Protein AF-A0A9N9D019-F1 (afdb_monomer_lite)

Organism: NCBI:txid144539

Foldseek 3Di:
DVVVVVVVVVVVVQVPPPPNPDDDDDDPPPDDPVVVVPDDDDDAPAPVADPPCLVVLQDQEEEQESHEHVPQEDAPPRNQNHAYYAHAQYQHQEYAPDPHQYEEEPQSCLRNQNHAYYHHAPYQYQYHPVSHHPNHNAYEYCVVPDPNRNPDPPDPDPHPHPPPDDDDDDDPPPDDPDPPDDDPCPVVVVVVVVVVVVVVVPPPPDPVNVVVVVVVVVVVVVVVVVVVVVVVVVVVVVVVVVVVVVVVVVVVVVVVVVVVVVVVVVVVVPPVPDDDDPVVVVVVVVCVVPVPDDCVPCVVVVVCCVPPVPPPVVVVPDDD

InterPro domains:
  IPR032675 Leucine-rich repeat domain superfamily [G3DSA:3.80.10.10] (30-157)

Structure (mmCIF, N/CA/C/O backbone):
data_AF-A0A9N9D019-F1
#
_entry.id   AF-A0A9N9D019-F1
#
loop_
_atom_site.group_PDB
_atom_site.id
_atom_site.type_symbol
_atom_site.label_atom_id
_atom_site.label_alt_id
_atom_site.label_comp_id
_atom_site.label_asym_id
_atom_site.label_entity_id
_atom_site.label_seq_id
_atom_site.pdbx_PDB_ins_code
_atom_site.Cartn_x
_atom_site.Cartn_y
_atom_site.Cartn_z
_atom_site.occupancy
_atom_site.B_iso_or_equiv
_atom_site.auth_seq_id
_atom_site.auth_comp_id
_atom_site.auth_asym_id
_atom_site.auth_atom_id
_atom_site.pdbx_PDB_model_num
ATOM 1 N N . MET A 1 1 ? -34.513 4.980 15.052 1.00 50.22 1 MET A N 1
ATOM 2 C CA . MET A 1 1 ? -33.160 4.432 14.787 1.00 50.22 1 MET A CA 1
ATOM 3 C C . MET A 1 1 ? -33.121 2.904 14.664 1.00 50.22 1 MET A C 1
ATOM 5 O O . MET A 1 1 ? -32.435 2.419 13.774 1.00 50.22 1 MET A O 1
ATOM 9 N N . ALA A 1 2 ? -33.909 2.143 15.435 1.00 47.19 2 ALA A N 1
ATOM 10 C CA . ALA A 1 2 ? -33.920 0.670 15.396 1.00 47.19 2 ALA A CA 1
ATOM 11 C C . ALA A 1 2 ? -34.152 0.031 14.002 1.00 47.19 2 ALA A C 1
ATOM 13 O O . ALA A 1 2 ? -33.484 -0.938 13.654 1.00 47.19 2 ALA A O 1
ATOM 14 N N . LYS A 1 3 ? -35.029 0.601 13.158 1.00 56.66 3 LYS A N 1
ATOM 15 C CA . LYS A 1 3 ? -35.283 0.082 11.795 1.00 56.66 3 LYS A CA 1
ATOM 16 C C . LYS A 1 3 ? -34.070 0.194 10.856 1.00 56.66 3 LYS A C 1
ATOM 18 O O . LYS A 1 3 ? -33.841 -0.703 10.055 1.00 56.66 3 LYS A O 1
ATOM 23 N N . LYS A 1 4 ? -33.270 1.260 10.985 1.00 52.59 4 LYS A N 1
ATOM 24 C CA . LYS A 1 4 ? -32.060 1.468 10.167 1.00 52.59 4 LYS A CA 1
ATOM 25 C C . LYS A 1 4 ? -30.922 0.541 10.605 1.00 52.59 4 LYS A C 1
ATOM 27 O O . LYS A 1 4 ? -30.257 -0.043 9.761 1.00 52.59 4 LYS A O 1
ATOM 32 N N . ALA A 1 5 ? -30.767 0.336 11.916 1.00 53.16 5 ALA A N 1
ATOM 33 C CA . ALA A 1 5 ? -29.783 -0.597 12.467 1.00 53.16 5 ALA A CA 1
ATOM 34 C C . ALA A 1 5 ? -30.070 -2.058 12.070 1.00 53.16 5 ALA A C 1
ATOM 36 O O . ALA A 1 5 ? -29.143 -2.802 11.760 1.00 53.16 5 ALA A O 1
ATOM 37 N N . LYS A 1 6 ? -31.351 -2.453 12.017 1.00 73.19 6 LYS A N 1
ATOM 38 C CA . LYS A 1 6 ? -31.764 -3.782 11.543 1.00 73.19 6 LYS A CA 1
ATOM 39 C C . LYS A 1 6 ? -31.465 -3.977 10.051 1.00 73.19 6 LYS A C 1
ATOM 41 O O . LYS A 1 6 ? -30.800 -4.938 9.693 1.00 73.19 6 LYS A O 1
ATOM 46 N N . SER A 1 7 ? -31.835 -3.005 9.213 1.00 71.69 7 SER A N 1
ATOM 47 C CA . SER A 1 7 ? -31.565 -3.052 7.767 1.00 71.69 7 SER A CA 1
ATOM 48 C C . SER A 1 7 ? -30.072 -3.122 7.428 1.00 71.69 7 SER A C 1
ATOM 50 O O . SER A 1 7 ? -29.708 -3.718 6.420 1.00 71.69 7 SER A O 1
ATOM 52 N N . PHE A 1 8 ? -29.210 -2.514 8.248 1.00 60.19 8 PHE A N 1
ATOM 53 C CA . PHE A 1 8 ? -27.762 -2.562 8.050 1.00 60.19 8 PHE A CA 1
ATOM 54 C C . PHE A 1 8 ? -27.162 -3.911 8.472 1.00 60.19 8 PHE A C 1
ATOM 56 O O . PHE A 1 8 ? -26.337 -4.463 7.752 1.00 60.19 8 PHE A O 1
ATOM 63 N N . LYS A 1 9 ? -27.626 -4.494 9.588 1.00 71.56 9 LYS A N 1
ATOM 64 C CA . LYS A 1 9 ? -27.219 -5.848 10.004 1.00 71.56 9 LYS A CA 1
ATOM 65 C C . LYS A 1 9 ? -27.626 -6.918 8.989 1.00 71.56 9 LYS A C 1
ATOM 67 O O . LYS A 1 9 ? -26.812 -7.773 8.660 1.00 71.56 9 LYS A O 1
ATOM 72 N N . ASP A 1 10 ? -28.840 -6.828 8.451 1.00 77.50 10 ASP A N 1
ATOM 73 C CA . ASP A 1 10 ? -29.343 -7.776 7.448 1.00 77.50 10 ASP A CA 1
ATOM 74 C C . ASP A 1 10 ? -28.575 -7.674 6.113 1.00 77.50 10 ASP A C 1
ATOM 76 O O . ASP A 1 10 ? -28.501 -8.639 5.355 1.00 77.50 10 ASP A O 1
ATOM 80 N N . TYR A 1 11 ? -27.982 -6.511 5.823 1.00 71.62 11 TYR A N 1
ATOM 81 C CA . TYR A 1 11 ? -27.112 -6.302 4.665 1.00 71.62 11 TYR A CA 1
ATOM 82 C C . TYR A 1 11 ? -25.719 -6.908 4.869 1.00 71.62 11 TYR A C 1
ATOM 84 O O . TYR A 1 11 ? -25.238 -7.615 3.985 1.00 71.62 11 TYR A O 1
ATOM 92 N N . LEU A 1 12 ? -25.099 -6.690 6.036 1.00 65.88 12 LEU A N 1
ATOM 93 C CA . LEU A 1 12 ? -23.798 -7.286 6.365 1.00 65.88 12 LEU A CA 1
ATOM 94 C C . LEU A 1 12 ? -23.854 -8.820 6.295 1.00 65.88 12 LEU A C 1
ATOM 96 O O . LEU A 1 12 ? -22.990 -9.442 5.688 1.00 65.88 12 LEU A O 1
ATOM 100 N N . ALA A 1 13 ? -24.944 -9.417 6.779 1.00 76.94 13 ALA A N 1
ATOM 101 C CA . ALA A 1 13 ? -25.161 -10.860 6.690 1.00 76.94 13 ALA A CA 1
ATOM 102 C C . ALA A 1 13 ? -25.302 -11.388 5.245 1.00 76.94 13 ALA A C 1
ATOM 104 O O . ALA A 1 13 ? -25.043 -12.561 4.998 1.00 76.94 13 ALA A O 1
ATOM 105 N N . LYS A 1 14 ? -25.713 -10.550 4.280 1.00 71.12 14 LYS A N 1
ATOM 106 C CA . LYS A 1 14 ? -25.861 -10.945 2.865 1.00 71.12 14 LYS A CA 1
ATOM 107 C C . LYS A 1 14 ? -24.558 -10.872 2.077 1.00 71.12 14 LYS A C 1
ATOM 109 O O . LYS A 1 14 ? -24.376 -11.667 1.166 1.00 71.12 14 LYS A O 1
ATOM 114 N N . ILE A 1 15 ? -23.677 -9.926 2.398 1.00 64.88 15 ILE A N 1
ATOM 115 C CA . ILE A 1 15 ? -22.377 -9.788 1.717 1.00 64.88 15 ILE A CA 1
ATOM 116 C C . ILE A 1 15 ? -21.335 -10.785 2.237 1.00 64.88 15 ILE A C 1
ATOM 118 O O . ILE A 1 15 ? -20.356 -11.058 1.553 1.00 64.88 15 ILE A O 1
ATOM 122 N N . GLU A 1 16 ? -21.563 -11.344 3.426 1.00 64.19 16 GLU A N 1
ATOM 123 C CA . GLU A 1 16 ? -20.763 -12.431 3.996 1.00 64.19 16 GLU A CA 1
ATOM 124 C C . GLU A 1 16 ? -21.176 -13.819 3.461 1.00 64.19 16 GLU A C 1
ATOM 126 O O . GLU A 1 16 ? -20.498 -14.807 3.745 1.00 64.19 16 GLU A O 1
ATOM 131 N N . ASP A 1 17 ? -22.247 -13.917 2.657 1.00 75.19 17 ASP A N 1
ATOM 132 C CA . ASP A 1 17 ? -22.644 -15.163 1.992 1.00 75.19 17 ASP A CA 1
ATOM 133 C C . ASP A 1 17 ? -21.725 -15.441 0.781 1.00 75.19 17 ASP A C 1
ATOM 135 O O . ASP A 1 17 ? -21.747 -14.685 -0.197 1.00 75.19 17 ASP A O 1
ATOM 139 N N . PRO A 1 18 ? -20.951 -16.545 0.774 1.00 61.06 18 PRO A N 1
ATOM 140 C CA . PRO A 1 18 ? -20.038 -16.886 -0.320 1.00 61.06 18 PRO A CA 1
ATOM 141 C C . PRO A 1 18 ? -20.739 -17.180 -1.658 1.00 61.06 18 PRO A C 1
ATOM 143 O O . PRO A 1 18 ? -20.066 -17.335 -2.677 1.00 61.06 18 PRO A O 1
ATOM 146 N N . LYS A 1 19 ? -22.076 -17.267 -1.685 1.00 67.19 19 LYS A N 1
ATOM 147 C CA . LYS A 1 19 ? -22.883 -17.403 -2.908 1.00 67.19 19 LYS A CA 1
ATOM 148 C C . LYS A 1 19 ? -23.452 -16.075 -3.416 1.00 67.19 19 LYS A C 1
ATOM 150 O O . LYS A 1 19 ? -24.175 -16.078 -4.413 1.00 67.19 19 LYS A O 1
ATOM 155 N N . TYR A 1 20 ? -23.164 -14.950 -2.767 1.00 68.25 20 TYR A N 1
ATOM 156 C CA . TYR A 1 20 ? -23.674 -13.647 -3.178 1.00 68.25 20 TYR A CA 1
ATOM 157 C C . TYR A 1 20 ? -23.016 -13.177 -4.488 1.00 68.25 20 TYR A C 1
ATOM 159 O O . TYR A 1 20 ? -21.853 -12.785 -4.514 1.00 68.25 20 TYR A O 1
ATOM 167 N N . GLN A 1 21 ? -23.770 -13.207 -5.594 1.00 53.22 21 GLN A N 1
ATOM 168 C CA . GLN A 1 21 ? -23.280 -12.861 -6.942 1.00 53.22 21 GLN A CA 1
ATOM 169 C C . GLN A 1 21 ? -23.494 -11.387 -7.346 1.00 53.22 21 GLN A C 1
ATOM 171 O O . GLN A 1 21 ? -23.282 -11.034 -8.501 1.00 53.22 21 GLN A O 1
ATOM 176 N N . GLY A 1 22 ? -23.879 -10.516 -6.403 1.00 54.00 22 GLY A N 1
ATOM 177 C CA . GLY A 1 22 ? -24.137 -9.093 -6.655 1.00 54.00 22 GLY A CA 1
ATOM 178 C C . GLY A 1 22 ? -25.496 -8.829 -7.320 1.00 54.00 22 GLY A C 1
ATOM 179 O O . GLY A 1 22 ? -25.773 -9.290 -8.421 1.00 54.00 22 GLY A O 1
ATOM 180 N N . GLY A 1 23 ? -26.368 -8.075 -6.644 1.00 43.72 23 GLY A N 1
ATOM 181 C CA . GLY A 1 23 ? -27.642 -7.609 -7.204 1.00 43.72 23 GLY A CA 1
ATOM 182 C C . GLY A 1 23 ? -27.529 -6.221 -7.843 1.00 43.72 23 GLY A C 1
ATOM 183 O O . GLY A 1 23 ? -26.832 -5.352 -7.318 1.00 43.72 23 GLY A O 1
ATOM 184 N N . SER A 1 24 ? -28.240 -6.010 -8.956 1.00 43.91 24 SER A N 1
ATOM 185 C CA . SER A 1 24 ? -28.432 -4.693 -9.580 1.00 43.91 24 SER A CA 1
ATOM 186 C C . SER A 1 24 ? -29.249 -3.776 -8.664 1.00 43.91 24 SER A C 1
ATOM 188 O O . SER A 1 24 ? -30.281 -4.182 -8.128 1.00 43.91 24 SER A O 1
ATOM 190 N N . TRP A 1 25 ? -28.787 -2.538 -8.490 1.00 46.22 25 TRP A N 1
ATOM 191 C CA . TRP A 1 25 ? -29.481 -1.493 -7.739 1.00 46.22 25 TRP A CA 1
ATOM 192 C C . TRP A 1 25 ? -30.500 -0.782 -8.632 1.00 46.22 25 TRP A C 1
ATOM 194 O O . TRP A 1 25 ? -30.181 0.240 -9.242 1.00 46.22 25 TRP A O 1
ATOM 204 N N . ASP A 1 26 ? -31.738 -1.266 -8.661 1.00 46.94 26 ASP A N 1
ATOM 205 C CA . ASP A 1 26 ? -32.858 -0.394 -9.012 1.00 46.94 26 ASP A CA 1
ATOM 206 C C . ASP A 1 26 ? -33.300 0.330 -7.737 1.00 46.94 26 ASP A C 1
ATOM 208 O O . ASP A 1 26 ? -33.823 -0.268 -6.794 1.00 46.94 26 ASP A O 1
ATOM 212 N N . LEU A 1 27 ? -33.009 1.631 -7.665 1.00 43.06 27 LEU A N 1
ATOM 213 C CA . LEU A 1 27 ? -33.520 2.481 -6.594 1.00 43.06 27 LEU A CA 1
ATOM 214 C C . LEU A 1 27 ? -35.040 2.651 -6.754 1.00 43.06 27 LEU A C 1
ATOM 216 O O . LEU A 1 27 ? -35.533 2.697 -7.883 1.00 43.06 27 LEU A O 1
ATOM 220 N N . PRO A 1 28 ? -35.789 2.802 -5.649 1.00 55.41 28 PRO A N 1
ATOM 221 C CA . PRO A 1 28 ? -37.203 3.134 -5.735 1.00 55.41 28 PRO A CA 1
ATOM 222 C C . PRO A 1 28 ? -37.377 4.483 -6.461 1.00 55.41 28 PRO A C 1
ATOM 224 O O . PRO A 1 28 ? -36.514 5.362 -6.372 1.00 55.41 28 PRO A O 1
ATOM 227 N N . GLU A 1 29 ? -38.482 4.646 -7.199 1.00 53.84 29 GLU A N 1
ATOM 228 C CA . GLU A 1 29 ? -38.737 5.760 -8.143 1.00 53.84 29 GLU A CA 1
ATOM 229 C C . GLU A 1 29 ? -38.563 7.174 -7.543 1.00 53.84 29 GLU A C 1
ATOM 231 O O . GLU A 1 29 ? -38.398 8.168 -8.252 1.00 53.84 29 GLU A O 1
ATOM 236 N N . ASN A 1 30 ? -38.536 7.266 -6.219 1.00 52.38 30 ASN A N 1
ATOM 237 C CA . ASN A 1 30 ? -38.445 8.465 -5.401 1.00 52.38 30 ASN A CA 1
ATOM 238 C C . ASN A 1 30 ? -37.051 8.742 -4.791 1.00 52.38 30 ASN A C 1
ATOM 240 O O . ASN A 1 30 ? -36.954 9.539 -3.858 1.00 52.38 30 ASN A O 1
ATOM 244 N N . ALA A 1 31 ? -35.968 8.149 -5.307 1.00 61.62 31 ALA A N 1
ATOM 245 C CA . ALA A 1 31 ? -34.612 8.460 -4.839 1.00 61.62 31 ALA A CA 1
ATOM 246 C C . ALA A 1 31 ? -34.230 9.942 -5.024 1.00 61.62 31 ALA A C 1
ATOM 248 O O . ALA A 1 31 ? -34.531 10.577 -6.046 1.00 61.62 31 ALA A O 1
ATOM 249 N N . SER A 1 32 ? -33.538 10.482 -4.021 1.00 64.12 32 SER A N 1
ATOM 250 C CA . SER A 1 32 ? -33.167 11.891 -3.931 1.00 64.12 32 SER A CA 1
ATOM 251 C C . SER A 1 32 ? -32.159 12.304 -5.020 1.00 64.12 32 SER A C 1
ATOM 253 O O . SER A 1 32 ? -31.399 11.473 -5.528 1.00 64.12 32 SER A O 1
ATOM 255 N N . PRO A 1 33 ? -32.081 13.602 -5.371 1.00 57.12 33 PRO A N 1
ATOM 256 C CA . PRO A 1 33 ? -31.093 14.106 -6.331 1.00 57.12 33 PRO A CA 1
ATOM 257 C C . PRO A 1 33 ? -29.635 13.791 -5.956 1.00 57.12 33 PRO A C 1
ATOM 259 O O . PRO A 1 33 ? -28.789 13.668 -6.838 1.00 57.12 33 PRO A O 1
ATOM 262 N N . LEU A 1 34 ? -29.343 13.622 -4.661 1.00 42.47 34 LEU A N 1
ATOM 263 C CA . LEU A 1 34 ? -28.015 13.260 -4.161 1.00 42.47 34 LEU A CA 1
ATOM 264 C C . LEU A 1 34 ? -27.679 11.782 -4.434 1.00 42.47 34 LEU A C 1
ATOM 266 O O . LEU A 1 34 ? -26.541 11.465 -4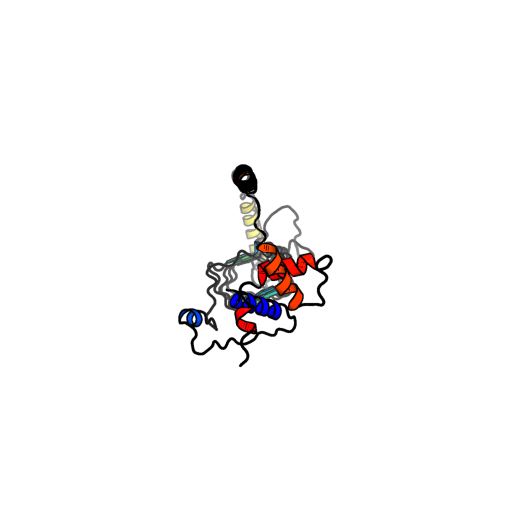.765 1.00 42.47 34 LEU A O 1
ATOM 270 N N . GLU A 1 35 ? -28.671 10.891 -4.370 1.00 46.25 35 GLU A N 1
ATOM 271 C CA . GLU A 1 35 ? -28.515 9.458 -4.666 1.00 46.25 35 GLU A CA 1
ATOM 272 C C . GLU A 1 35 ? -28.383 9.202 -6.173 1.00 46.25 35 GLU A C 1
ATOM 274 O O . GLU A 1 35 ? -27.614 8.341 -6.596 1.00 46.25 35 GLU A O 1
ATOM 279 N N . LYS A 1 36 ? -29.049 10.015 -7.003 1.00 54.06 36 LYS A N 1
ATOM 280 C CA . LYS A 1 36 ? -28.913 9.966 -8.470 1.00 54.06 36 LYS A CA 1
ATOM 281 C C . LYS A 1 36 ? -27.550 10.467 -8.969 1.00 54.06 36 LYS A C 1
ATOM 283 O O . LYS A 1 36 ? -27.115 10.061 -10.042 1.00 54.06 36 LYS A O 1
ATOM 288 N N . LYS A 1 37 ? -26.852 11.303 -8.189 1.00 47.94 37 LYS A N 1
ATOM 289 C CA . LYS A 1 37 ? -25.536 11.872 -8.540 1.00 47.94 37 LYS A CA 1
ATOM 290 C C . LYS A 1 37 ? -24.379 10.860 -8.456 1.00 47.94 37 LYS A C 1
ATOM 292 O O . LYS A 1 37 ? -23.330 11.106 -9.035 1.00 47.94 37 LYS A O 1
ATOM 297 N N . ASN A 1 38 ? -24.574 9.713 -7.800 1.00 41.44 38 ASN A N 1
ATOM 298 C CA . ASN A 1 38 ? -23.524 8.709 -7.574 1.00 41.44 38 ASN A CA 1
ATOM 299 C C . ASN A 1 38 ? -23.515 7.546 -8.587 1.00 41.44 38 ASN A C 1
ATOM 301 O O . ASN A 1 38 ? -22.868 6.527 -8.343 1.00 41.44 38 ASN A O 1
ATOM 305 N N . ARG A 1 39 ? -24.204 7.661 -9.731 1.00 40.34 39 ARG A N 1
ATOM 306 C CA . ARG A 1 39 ? -24.138 6.639 -10.789 1.00 40.34 39 ARG A CA 1
ATOM 307 C C . ARG A 1 39 ? -22.829 6.782 -11.582 1.00 40.34 39 ARG A C 1
ATOM 309 O O . ARG A 1 39 ? -22.756 7.556 -12.527 1.00 40.34 39 ARG A O 1
ATOM 316 N N . PHE A 1 40 ? -21.807 6.019 -11.199 1.00 42.91 40 PHE A N 1
ATOM 317 C CA . PHE A 1 40 ? -20.605 5.779 -12.004 1.00 42.91 40 PHE A CA 1
ATOM 318 C C . PHE A 1 40 ? -20.840 4.563 -12.909 1.00 42.91 40 PHE A C 1
ATOM 320 O O . PHE A 1 40 ? -20.878 3.431 -12.433 1.00 42.91 40 PHE A O 1
ATOM 327 N N . SER A 1 41 ? -20.971 4.773 -14.217 1.00 47.28 41 SER A N 1
ATOM 328 C CA . SER A 1 41 ? -20.689 3.715 -15.190 1.00 47.28 41 SER A CA 1
ATOM 329 C C . SER A 1 41 ? -20.092 4.316 -16.457 1.00 47.28 41 SER A C 1
ATOM 331 O O . SER A 1 41 ? -20.741 5.132 -17.105 1.00 47.28 41 SER A O 1
ATOM 333 N N . GLN A 1 42 ? -18.893 3.840 -16.801 1.00 39.03 42 GLN A N 1
ATOM 334 C CA . GLN A 1 42 ? -18.161 4.063 -18.056 1.00 39.03 42 GLN A CA 1
ATOM 335 C C . GLN A 1 42 ? -17.574 5.455 -18.326 1.00 39.03 42 GLN A C 1
ATOM 337 O O . GLN A 1 42 ? -17.362 5.807 -19.482 1.00 39.03 42 GLN A O 1
ATOM 342 N N . GLU A 1 43 ? -17.213 6.212 -17.294 1.00 42.47 43 GLU A N 1
ATOM 343 C CA . GLU A 1 43 ? -16.242 7.297 -17.478 1.00 42.47 43 GLU A CA 1
ATOM 344 C C . GLU A 1 43 ? -14.863 6.849 -16.985 1.00 42.47 43 GLU A C 1
ATOM 346 O O . GLU A 1 43 ? -14.802 6.087 -16.013 1.00 42.47 43 GLU A O 1
ATOM 351 N N . PRO A 1 44 ? -13.762 7.271 -17.641 1.00 49.25 44 PRO A N 1
ATOM 352 C CA . PRO A 1 44 ? -12.415 7.011 -17.152 1.00 49.25 44 PRO A CA 1
ATOM 353 C C . PRO A 1 44 ? -12.342 7.441 -15.688 1.00 49.25 44 PRO A C 1
ATOM 355 O O . PRO A 1 44 ? -12.567 8.605 -15.352 1.00 49.25 44 PRO A O 1
ATOM 358 N N . THR A 1 45 ? -12.083 6.488 -14.795 1.00 50.84 45 THR A N 1
ATOM 359 C CA . THR A 1 45 ? -11.921 6.790 -13.378 1.00 50.84 45 THR A CA 1
ATOM 360 C C . THR A 1 45 ? -10.653 7.610 -13.228 1.00 50.84 45 THR A C 1
ATOM 362 O O . THR A 1 45 ? -9.538 7.094 -13.308 1.00 50.84 45 THR A O 1
ATOM 365 N N . PHE A 1 46 ? -10.827 8.915 -13.035 1.00 48.22 46 PHE A N 1
ATOM 366 C CA . PHE A 1 46 ? -9.758 9.798 -12.604 1.00 48.22 46 PHE A CA 1
ATOM 367 C C . PHE A 1 46 ? -9.369 9.389 -11.184 1.00 48.22 46 PHE A C 1
ATOM 369 O O . PHE A 1 46 ? -9.960 9.844 -10.205 1.00 48.22 46 PHE A O 1
ATOM 376 N N . LEU A 1 47 ? -8.377 8.510 -11.060 1.00 53.59 47 LEU A N 1
ATOM 377 C CA . LEU A 1 47 ? -7.666 8.337 -9.804 1.00 53.59 47 LEU A CA 1
ATOM 378 C C . LEU A 1 47 ? -6.864 9.620 -9.587 1.00 53.59 47 LEU A C 1
ATOM 380 O O . LEU A 1 47 ? -5.730 9.728 -10.023 1.00 53.59 47 LEU A O 1
ATOM 384 N N . THR A 1 48 ? -7.453 10.627 -8.939 1.00 52.94 48 THR A N 1
ATOM 385 C CA . THR A 1 48 ? -6.785 11.914 -8.648 1.00 52.94 48 THR A CA 1
ATOM 386 C C . THR A 1 48 ? -5.518 11.759 -7.802 1.00 52.94 48 THR A C 1
ATOM 388 O O . THR A 1 48 ? -4.726 12.691 -7.693 1.00 52.94 48 THR A O 1
ATOM 391 N N . ARG A 1 49 ? -5.314 10.580 -7.209 1.00 56.78 49 ARG A N 1
ATOM 392 C CA . ARG A 1 49 ? -4.071 10.133 -6.587 1.00 56.78 49 ARG A CA 1
ATOM 393 C C . ARG A 1 49 ? -4.068 8.605 -6.596 1.00 56.78 49 ARG A C 1
ATOM 395 O O . ARG A 1 49 ? -5.082 8.013 -6.225 1.00 56.78 49 ARG A O 1
ATOM 402 N N . MET A 1 50 ? -2.964 7.975 -7.000 1.00 63.19 50 MET A N 1
ATOM 403 C CA . MET A 1 50 ? -2.788 6.541 -6.747 1.00 63.19 50 MET A CA 1
ATOM 404 C C . MET A 1 50 ? -2.827 6.310 -5.227 1.00 63.19 50 MET A C 1
ATOM 406 O O . MET A 1 50 ? -2.199 7.081 -4.490 1.00 63.19 50 MET A O 1
ATOM 410 N N . PRO A 1 51 ? -3.563 5.303 -4.728 1.00 67.31 51 PRO A N 1
ATOM 411 C CA . PRO A 1 51 ? -3.416 4.887 -3.341 1.00 67.31 51 PRO A CA 1
ATOM 412 C C . PRO A 1 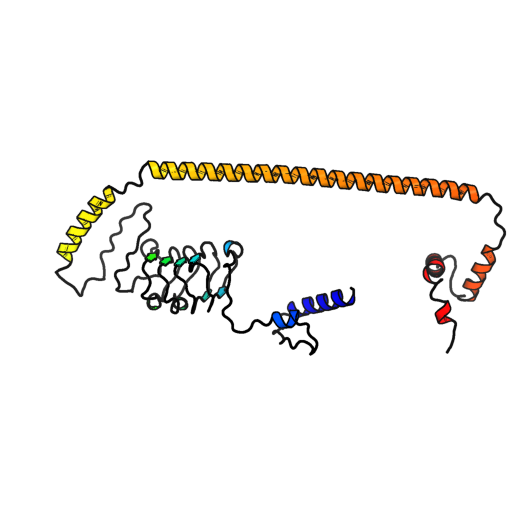51 ? -1.962 4.463 -3.110 1.00 67.31 51 PRO A C 1
ATOM 414 O O . PRO A 1 51 ? -1.379 3.793 -3.959 1.00 67.31 51 PRO A O 1
ATOM 417 N N . ASN A 1 52 ? -1.377 4.857 -1.975 1.00 75.62 52 ASN A N 1
ATOM 418 C CA . ASN A 1 52 ? -0.054 4.370 -1.598 1.00 75.62 52 ASN A CA 1
ATOM 419 C C . ASN A 1 52 ? -0.135 2.839 -1.430 1.00 75.62 52 ASN A C 1
ATOM 421 O O . ASN A 1 52 ? -0.776 2.343 -0.497 1.00 75.62 52 ASN A O 1
ATOM 425 N N . LEU A 1 53 ? 0.457 2.106 -2.378 1.00 80.50 53 LEU A N 1
ATOM 426 C CA . LEU A 1 53 ? 0.405 0.647 -2.430 1.00 80.50 53 LEU A CA 1
ATOM 427 C C . LEU A 1 53 ? 1.276 -0.004 -1.347 1.00 80.50 53 LEU A C 1
ATOM 429 O O . LEU A 1 53 ? 1.032 -1.164 -1.025 1.00 80.50 53 LEU A O 1
ATOM 433 N N . GLU A 1 54 ? 2.186 0.739 -0.706 1.00 76.88 54 GLU A N 1
ATOM 434 C CA . GLU A 1 54 ? 3.003 0.264 0.424 1.00 76.88 54 GLU A CA 1
ATOM 435 C C . GLU A 1 54 ? 2.145 -0.308 1.568 1.00 76.88 54 GLU A C 1
ATOM 437 O O . GLU A 1 54 ? 2.547 -1.236 2.269 1.00 76.88 54 GLU A O 1
ATOM 442 N N . TYR A 1 55 ? 0.914 0.188 1.740 1.00 81.69 55 TYR A N 1
ATOM 443 C CA . TYR A 1 55 ? -0.008 -0.301 2.771 1.00 81.69 55 TYR A CA 1
ATOM 444 C C . TYR A 1 55 ? -0.707 -1.620 2.411 1.00 81.69 55 TYR A C 1
ATOM 446 O O . TYR A 1 55 ? -1.475 -2.152 3.217 1.00 81.69 55 TYR A O 1
ATOM 454 N N . CYS A 1 56 ? -0.453 -2.168 1.222 1.00 84.00 56 CYS A N 1
ATOM 455 C CA . CYS A 1 56 ? -1.082 -3.386 0.720 1.00 84.00 56 CYS A CA 1
ATOM 456 C C . CYS A 1 56 ? -0.064 -4.523 0.480 1.00 84.00 56 CYS A C 1
ATOM 458 O O . CYS A 1 56 ? -0.095 -5.132 -0.587 1.00 84.00 56 CYS A O 1
ATOM 460 N N . PRO A 1 57 ? 0.780 -4.918 1.457 1.00 84.94 57 PRO A N 1
ATOM 461 C CA . PRO A 1 57 ? 1.893 -5.859 1.236 1.00 84.94 57 PRO A CA 1
ATOM 462 C C . PRO A 1 57 ? 1.465 -7.275 0.811 1.00 84.94 57 PRO A C 1
ATOM 464 O O . PRO A 1 57 ? 2.289 -8.071 0.372 1.00 84.94 57 PRO A O 1
ATOM 467 N N . LYS A 1 58 ? 0.174 -7.610 0.949 1.00 87.75 58 LYS A N 1
ATOM 468 C CA . LYS A 1 58 ? -0.420 -8.895 0.539 1.00 87.75 58 LYS A CA 1
ATOM 469 C C . LYS A 1 58 ? -1.148 -8.823 -0.809 1.00 87.75 58 LYS A C 1
ATOM 471 O O . LYS A 1 58 ? -1.886 -9.753 -1.147 1.00 87.75 58 LYS A O 1
ATOM 476 N N . LEU A 1 59 ? -1.034 -7.711 -1.537 1.00 86.62 59 LEU A N 1
ATOM 477 C CA . LEU A 1 59 ? -1.698 -7.534 -2.824 1.00 86.62 59 LEU A CA 1
ATOM 478 C C . LEU A 1 59 ? -1.096 -8.502 -3.846 1.00 86.62 59 LEU A C 1
ATOM 480 O O . LEU A 1 59 ? 0.093 -8.452 -4.130 1.00 86.62 59 LEU A O 1
ATOM 484 N N . LYS A 1 60 ? -1.937 -9.384 -4.395 1.00 88.38 60 LYS A N 1
ATOM 485 C CA . LYS A 1 60 ? -1.519 -10.394 -5.384 1.00 88.38 60 LYS A CA 1
ATOM 486 C C . LYS A 1 60 ? -1.802 -9.998 -6.824 1.00 88.38 60 LYS A C 1
ATOM 488 O O . LYS A 1 60 ? -1.151 -10.504 -7.734 1.00 88.38 60 LYS A O 1
ATOM 493 N N . LYS A 1 61 ? -2.799 -9.134 -7.018 1.00 89.19 61 LYS A N 1
ATOM 494 C CA . LYS A 1 61 ? -3.291 -8.708 -8.325 1.00 89.19 61 LYS A CA 1
ATOM 495 C C . LYS A 1 61 ? -3.543 -7.207 -8.306 1.00 89.19 61 LYS A C 1
ATOM 497 O O . LYS A 1 61 ? -4.215 -6.732 -7.390 1.00 89.19 61 LYS A O 1
ATOM 502 N N . LEU A 1 62 ? -3.036 -6.495 -9.306 1.00 87.56 62 LEU A N 1
ATOM 503 C CA . LEU A 1 62 ? -3.305 -5.077 -9.532 1.00 87.56 62 LEU A CA 1
ATOM 504 C C . LEU A 1 62 ? -3.919 -4.899 -10.925 1.00 87.56 62 LEU A C 1
ATOM 506 O O . LEU A 1 62 ? -3.264 -5.151 -11.931 1.00 87.56 62 LEU A O 1
ATOM 510 N N . ASP A 1 63 ? -5.172 -4.453 -10.972 1.00 87.94 63 ASP A N 1
ATOM 511 C CA . ASP A 1 63 ? -5.854 -4.049 -12.205 1.00 87.94 63 ASP A CA 1
ATOM 512 C C . ASP A 1 63 ? -5.976 -2.524 -12.193 1.00 87.94 63 ASP A C 1
ATOM 514 O O . ASP A 1 63 ? -6.706 -1.962 -11.374 1.00 87.94 63 ASP A O 1
ATOM 518 N N . ALA A 1 64 ? -5.216 -1.860 -13.061 1.00 83.75 64 ALA A N 1
ATOM 519 C CA . ALA A 1 64 ? -5.266 -0.414 -13.250 1.00 83.75 64 ALA A CA 1
ATOM 520 C C . ALA A 1 64 ? -5.654 -0.057 -14.690 1.00 83.75 64 ALA A C 1
ATOM 522 O O . ALA A 1 64 ? -5.342 1.033 -15.172 1.00 83.75 64 ALA A O 1
ATOM 523 N N . ARG A 1 65 ? -6.345 -0.959 -15.394 1.00 8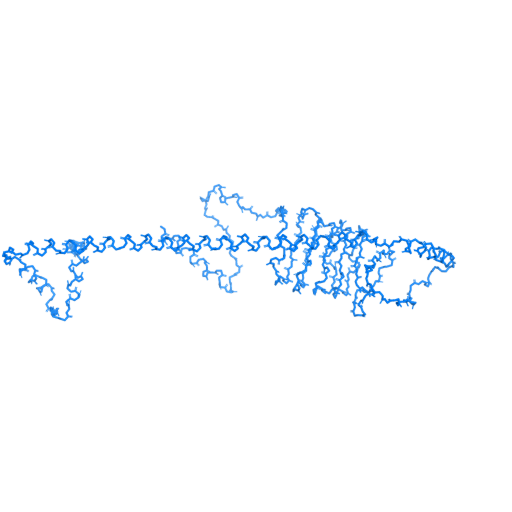1.75 65 ARG A N 1
ATOM 524 C CA . ARG A 1 65 ? -6.731 -0.750 -16.789 1.00 81.75 65 ARG A CA 1
ATOM 525 C C . ARG A 1 65 ? -7.513 0.525 -17.002 1.00 81.75 65 ARG A C 1
ATOM 527 O O . ARG A 1 65 ? -8.366 0.889 -16.192 1.00 81.75 65 ARG A O 1
ATOM 534 N N . ASN A 1 66 ? -7.265 1.166 -18.142 1.00 79.06 66 ASN A N 1
ATOM 535 C CA . ASN A 1 66 ? -7.945 2.396 -18.559 1.00 79.06 66 ASN A CA 1
ATOM 536 C C . ASN A 1 66 ? -7.910 3.509 -17.487 1.00 79.06 66 ASN A C 1
ATOM 538 O O . ASN A 1 66 ? -8.769 4.394 -17.476 1.00 79.06 66 ASN A O 1
ATOM 542 N N . SER A 1 67 ? -6.944 3.459 -16.566 1.00 79.19 67 SER A N 1
ATOM 543 C CA . SER A 1 67 ? -6.776 4.480 -15.539 1.00 79.19 67 SER A CA 1
ATOM 544 C C . SER A 1 67 ? -5.889 5.602 -16.057 1.00 79.19 67 SER A C 1
ATOM 546 O O . SER A 1 67 ? -4.880 5.379 -16.726 1.00 79.19 67 SER A O 1
ATOM 548 N N . ASN A 1 68 ? -6.251 6.836 -15.716 1.00 77.19 68 ASN A N 1
ATOM 549 C CA . ASN A 1 68 ? -5.396 7.989 -15.945 1.00 77.19 68 ASN A CA 1
ATOM 550 C C . ASN A 1 68 ? -4.579 8.247 -14.676 1.00 77.19 68 ASN A C 1
ATOM 552 O O . ASN A 1 68 ? -5.097 8.834 -13.727 1.00 77.19 68 ASN A O 1
ATOM 556 N N . LEU A 1 69 ? -3.338 7.757 -14.640 1.00 77.50 69 LEU A N 1
ATOM 557 C CA . LEU A 1 69 ? -2.466 7.899 -13.477 1.00 77.50 69 LEU A CA 1
ATOM 558 C C . LEU A 1 69 ? -1.839 9.301 -13.464 1.00 77.50 69 LEU A C 1
ATOM 560 O O . LEU A 1 69 ? -1.077 9.636 -14.374 1.00 77.50 69 LEU A O 1
ATOM 564 N N . PRO A 1 70 ? -2.156 10.150 -12.471 1.00 71.19 70 PRO A N 1
ATOM 565 C CA . PRO A 1 70 ? -1.619 11.499 -12.400 1.00 71.19 70 PRO A CA 1
ATOM 566 C C . PRO A 1 70 ? -0.111 11.431 -12.161 1.00 71.19 70 PRO A C 1
ATOM 568 O O . PRO A 1 70 ? 0.343 10.813 -11.203 1.00 71.19 70 PRO A O 1
ATOM 571 N N . GLY A 1 71 ? 0.652 12.069 -13.047 1.00 75.62 71 GLY A N 1
ATOM 572 C CA . GLY A 1 71 ? 2.115 12.048 -13.024 1.00 75.62 71 GLY A CA 1
ATOM 573 C C . GLY A 1 71 ? 2.750 10.922 -13.840 1.00 75.62 71 GLY A C 1
ATOM 574 O O . GLY A 1 71 ? 3.961 10.934 -13.988 1.00 75.62 71 GLY A O 1
ATOM 575 N N . GLY A 1 72 ? 1.972 9.981 -14.392 1.00 77.88 72 GLY A N 1
ATOM 576 C CA . GLY A 1 72 ? 2.485 8.968 -15.324 1.00 77.88 72 GLY A CA 1
ATOM 577 C C . GLY A 1 72 ? 3.500 7.981 -14.735 1.00 77.88 72 GLY A C 1
ATOM 578 O O . GLY A 1 72 ? 4.037 7.181 -15.489 1.00 77.88 72 GLY A O 1
ATOM 579 N N . SER A 1 73 ? 3.750 7.995 -13.427 1.00 82.06 73 SER A N 1
ATOM 580 C CA . SER A 1 73 ? 4.710 7.106 -12.769 1.00 82.06 73 SER A CA 1
ATOM 581 C C . SER A 1 73 ? 3.988 6.142 -11.829 1.00 82.06 73 SER A C 1
ATOM 583 O O . SER A 1 73 ? 3.047 6.527 -11.123 1.00 82.06 73 SER A O 1
ATOM 585 N N . LEU A 1 74 ? 4.388 4.871 -11.856 1.00 82.69 74 LEU A N 1
ATOM 586 C CA . LEU A 1 74 ? 3.876 3.820 -10.984 1.00 82.69 74 LEU A CA 1
ATOM 587 C C . LEU A 1 74 ? 5.047 3.035 -10.399 1.00 82.69 74 LEU A C 1
ATOM 589 O O . LEU A 1 74 ? 5.711 2.268 -11.094 1.00 82.69 74 LEU A O 1
ATOM 593 N N . THR A 1 75 ? 5.254 3.201 -9.097 1.00 82.25 75 THR A N 1
ATOM 594 C CA . THR A 1 75 ? 6.260 2.467 -8.329 1.00 82.25 75 THR A CA 1
ATOM 595 C C . THR A 1 75 ? 5.562 1.399 -7.499 1.00 82.25 75 THR A C 1
ATOM 597 O O . THR A 1 75 ? 4.699 1.708 -6.678 1.00 82.25 75 THR A O 1
ATOM 600 N N . ILE A 1 76 ? 5.917 0.137 -7.736 1.00 81.25 76 ILE A N 1
ATOM 601 C CA . ILE A 1 76 ? 5.384 -1.030 -7.017 1.00 81.25 76 ILE A CA 1
ATOM 602 C C . ILE A 1 76 ? 6.500 -1.774 -6.270 1.00 81.25 76 ILE A C 1
ATOM 604 O O . ILE A 1 76 ? 6.378 -2.953 -5.921 1.00 81.25 76 ILE A O 1
ATOM 608 N N . GLN A 1 77 ? 7.601 -1.066 -6.016 1.00 69.44 77 GLN A N 1
ATOM 609 C CA . GLN A 1 77 ? 8.641 -1.524 -5.113 1.00 69.44 77 GLN A CA 1
ATOM 610 C C . GLN A 1 77 ? 7.970 -1.889 -3.777 1.00 69.44 77 GLN A C 1
ATOM 612 O O . GLN A 1 77 ? 7.097 -1.173 -3.295 1.00 69.44 77 GLN A O 1
ATOM 617 N N . ASP A 1 78 ? 8.308 -3.056 -3.233 1.00 65.56 78 ASP A N 1
ATOM 618 C CA . ASP A 1 78 ? 7.807 -3.568 -1.947 1.00 65.56 78 ASP A CA 1
ATOM 619 C C . ASP A 1 78 ? 6.413 -4.228 -1.920 1.00 65.56 78 ASP A C 1
ATOM 621 O O . ASP A 1 78 ? 5.858 -4.455 -0.841 1.00 65.56 78 ASP A O 1
ATOM 625 N N . LEU A 1 79 ? 5.876 -4.670 -3.065 1.00 81.19 79 LEU A N 1
ATOM 626 C CA . LEU A 1 79 ? 4.797 -5.675 -3.091 1.00 81.19 79 LEU A CA 1
ATOM 627 C C . LEU A 1 79 ? 5.351 -7.090 -3.340 1.00 81.19 79 LEU A C 1
ATOM 629 O O . LEU A 1 79 ? 5.334 -7.579 -4.475 1.00 81.19 79 LEU A O 1
ATOM 633 N N . PRO A 1 80 ? 5.825 -7.799 -2.294 1.00 78.19 80 PRO A N 1
ATOM 634 C CA . PRO A 1 80 ? 6.528 -9.069 -2.453 1.00 78.19 80 PRO A CA 1
ATOM 635 C C . PRO A 1 80 ? 5.632 -10.198 -2.960 1.00 78.19 80 PRO A C 1
ATOM 637 O O . PRO A 1 80 ? 6.150 -11.219 -3.396 1.00 78.19 80 PRO A O 1
ATOM 640 N N . ASP A 1 81 ? 4.310 -10.059 -2.874 1.00 84.75 81 ASP A N 1
ATOM 641 C CA . ASP A 1 81 ? 3.355 -11.096 -3.266 1.00 84.75 81 ASP A CA 1
ATOM 642 C C . ASP A 1 81 ? 2.568 -10.742 -4.536 1.00 84.75 81 ASP A C 1
ATOM 644 O O . ASP A 1 81 ? 1.639 -11.473 -4.883 1.00 84.75 81 ASP A O 1
ATOM 648 N N . LEU A 1 82 ? 2.926 -9.658 -5.237 1.00 84.12 82 LEU A N 1
ATOM 649 C CA . LEU A 1 82 ? 2.287 -9.288 -6.497 1.00 84.12 82 LEU A CA 1
ATOM 650 C C . LEU A 1 82 ? 2.688 -10.274 -7.602 1.00 84.12 82 LEU A C 1
ATOM 652 O O . LEU A 1 82 ? 3.869 -10.448 -7.895 1.00 84.12 82 LEU A O 1
ATOM 656 N N . VAL A 1 83 ? 1.688 -10.911 -8.210 1.00 85.50 83 VAL A N 1
ATOM 657 C CA . VAL A 1 83 ? 1.867 -11.942 -9.246 1.00 85.50 83 VAL A CA 1
ATOM 658 C C . VAL A 1 83 ? 1.274 -11.502 -10.578 1.00 85.50 83 VAL A C 1
ATOM 660 O O . VAL A 1 83 ? 1.820 -11.823 -11.627 1.00 85.50 83 VAL A O 1
ATOM 663 N N . GLU A 1 84 ? 0.159 -10.772 -10.555 1.00 86.31 84 GLU A N 1
ATOM 664 C CA . GLU A 1 84 ? -0.547 -10.362 -11.770 1.00 86.31 84 GLU A CA 1
ATOM 665 C C . GLU A 1 84 ? -0.728 -8.844 -11.808 1.00 86.31 84 GLU A C 1
ATOM 667 O O . GLU A 1 84 ? -1.144 -8.227 -10.822 1.00 86.31 84 GLU A O 1
ATOM 672 N N . ILE A 1 85 ? -0.450 -8.254 -12.970 1.00 87.38 85 ILE A N 1
ATOM 673 C CA . ILE A 1 85 ? -0.650 -6.835 -13.236 1.00 87.38 85 ILE A CA 1
ATOM 674 C C . ILE A 1 85 ? -1.354 -6.670 -14.581 1.00 87.38 85 ILE A C 1
ATOM 676 O O . ILE A 1 85 ? -0.981 -7.311 -15.564 1.00 87.38 85 ILE A O 1
ATOM 680 N N . ASP A 1 86 ? -2.368 -5.815 -14.624 1.00 86.44 86 ASP A N 1
ATOM 681 C CA . ASP A 1 86 ? -3.010 -5.397 -15.866 1.00 86.44 86 ASP A CA 1
ATOM 682 C C . ASP A 1 86 ? -2.991 -3.868 -15.947 1.00 86.44 86 ASP A C 1
ATOM 684 O O . ASP A 1 86 ? -3.705 -3.173 -15.219 1.00 86.44 86 ASP A O 1
ATOM 688 N N . LEU A 1 87 ? -2.112 -3.356 -16.813 1.00 85.12 87 LEU A N 1
ATOM 689 C CA . LEU A 1 87 ? -1.911 -1.928 -17.079 1.00 85.12 87 LEU A CA 1
ATOM 690 C C . LEU A 1 87 ? -2.367 -1.546 -18.490 1.00 85.12 87 LEU A C 1
ATOM 692 O O . LEU A 1 87 ? -1.939 -0.526 -19.033 1.00 85.12 87 LEU A O 1
ATOM 696 N N . SER A 1 88 ? -3.221 -2.359 -19.115 1.00 82.00 88 SER A N 1
ATOM 697 C CA . SER A 1 88 ? -3.651 -2.075 -20.480 1.00 82.00 88 SER A CA 1
ATOM 698 C C . SER A 1 88 ? -4.368 -0.715 -20.580 1.00 82.00 88 SER A C 1
ATOM 700 O O . SER A 1 88 ? -5.213 -0.351 -19.755 1.00 82.00 88 SER A O 1
ATOM 702 N N . ASN A 1 89 ? -3.993 0.056 -21.608 1.00 81.94 89 ASN A N 1
ATOM 703 C CA . ASN A 1 89 ? -4.487 1.408 -21.908 1.00 81.94 89 ASN A CA 1
ATOM 704 C C . ASN A 1 89 ? -4.236 2.462 -20.813 1.00 81.94 89 ASN A C 1
ATOM 706 O O . ASN A 1 89 ? -5.040 3.381 -20.634 1.00 81.94 89 ASN A O 1
ATOM 710 N N . VAL A 1 90 ? -3.134 2.349 -20.073 1.00 84.94 90 VAL A N 1
ATOM 711 C CA . VAL A 1 90 ? -2.708 3.369 -19.108 1.00 84.94 90 VAL A CA 1
ATOM 712 C C . VAL A 1 90 ? -1.717 4.333 -19.767 1.00 84.94 90 VAL A C 1
ATOM 714 O O . VAL A 1 90 ? -0.801 3.922 -20.476 1.00 84.94 90 VAL A O 1
ATOM 717 N N . ASN A 1 91 ? -1.873 5.636 -19.513 1.00 86.88 91 ASN A N 1
ATOM 718 C CA . ASN A 1 91 ? -0.917 6.671 -19.933 1.00 86.88 91 ASN A CA 1
ATOM 719 C C . ASN A 1 91 ? 0.310 6.702 -19.001 1.00 86.88 91 ASN A C 1
ATOM 721 O O . ASN A 1 91 ? 0.559 7.709 -18.341 1.00 86.88 91 ASN A O 1
ATOM 725 N N . LEU A 1 92 ? 1.026 5.585 -18.902 1.00 90.56 92 LEU A N 1
ATOM 726 C CA . LEU A 1 92 ? 2.198 5.454 -18.043 1.00 90.56 92 LEU A CA 1
ATOM 727 C C . LEU A 1 92 ? 3.464 5.878 -18.796 1.00 90.56 92 LEU A C 1
ATOM 729 O O . LEU A 1 92 ? 3.652 5.473 -19.939 1.00 90.56 92 LEU A O 1
ATOM 733 N N . GLU A 1 93 ? 4.302 6.688 -18.158 1.00 93.50 93 GLU A N 1
ATOM 734 C CA . GLU A 1 93 ? 5.625 7.116 -18.624 1.00 93.50 93 GLU A CA 1
ATOM 735 C C . GLU A 1 93 ? 6.752 6.375 -17.892 1.00 93.50 93 GLU A C 1
ATOM 737 O O . GLU A 1 93 ? 7.766 6.065 -18.509 1.00 93.50 93 GLU A O 1
ATOM 742 N N . GLU A 1 94 ? 6.558 6.014 -16.625 1.00 93.50 94 GLU A N 1
ATOM 743 C CA . GLU A 1 94 ? 7.558 5.325 -15.804 1.00 93.50 94 GLU A CA 1
ATOM 744 C C . GLU A 1 94 ? 6.912 4.154 -15.051 1.00 93.50 94 GLU A C 1
ATOM 746 O O . GLU A 1 94 ? 5.881 4.314 -14.390 1.00 93.50 94 GLU A O 1
ATOM 751 N N . LEU A 1 95 ? 7.513 2.967 -15.139 1.00 93.62 95 LEU A N 1
ATOM 752 C CA . LEU A 1 95 ? 7.087 1.783 -14.396 1.00 93.62 95 LEU A CA 1
ATOM 753 C C . LEU A 1 95 ? 8.266 1.165 -13.660 1.00 93.62 95 LEU A C 1
ATOM 755 O O . LEU A 1 95 ? 9.229 0.722 -14.283 1.00 93.62 95 LEU A O 1
ATOM 759 N N . ASP A 1 96 ? 8.132 1.033 -12.347 1.00 92.75 96 ASP A N 1
ATOM 760 C CA . ASP A 1 96 ? 9.078 0.276 -11.540 1.00 92.75 96 ASP A CA 1
ATOM 761 C C . ASP A 1 96 ? 8.374 -0.893 -10.849 1.00 92.75 96 ASP A C 1
ATOM 763 O O . ASP A 1 96 ? 7.581 -0.716 -9.919 1.00 92.75 96 ASP A O 1
ATOM 767 N N . ILE A 1 97 ? 8.672 -2.098 -11.334 1.00 90.50 97 ILE A N 1
ATOM 768 C CA . ILE A 1 97 ? 8.264 -3.377 -10.738 1.00 90.50 97 ILE A CA 1
ATOM 769 C C . ILE A 1 97 ? 9.481 -4.180 -10.272 1.00 90.50 97 ILE A C 1
ATOM 771 O O . ILE A 1 97 ? 9.408 -5.403 -10.101 1.00 90.50 97 ILE A O 1
ATOM 775 N N . GLY A 1 98 ? 10.611 -3.503 -10.072 1.00 89.06 98 GLY A N 1
ATOM 776 C CA . GLY A 1 98 ? 11.839 -4.103 -9.599 1.00 89.06 98 GLY A CA 1
ATOM 777 C C . GLY A 1 98 ? 11.676 -4.698 -8.200 1.00 89.06 98 GLY A C 1
ATOM 778 O O . GLY A 1 98 ? 10.902 -4.225 -7.370 1.00 89.06 98 GLY A O 1
ATOM 779 N N . ARG A 1 99 ? 12.441 -5.758 -7.923 1.00 86.69 99 ARG A N 1
ATOM 780 C CA . ARG A 1 99 ? 12.495 -6.455 -6.623 1.00 86.69 99 ARG A CA 1
ATOM 781 C C . ARG A 1 99 ? 11.149 -7.040 -6.174 1.00 86.69 99 ARG A C 1
ATOM 783 O O . ARG A 1 99 ? 10.930 -7.244 -4.982 1.00 86.69 99 ARG A O 1
ATOM 790 N N . THR A 1 100 ? 10.267 -7.350 -7.118 1.00 85.12 100 THR A N 1
ATOM 791 C CA . THR A 1 100 ? 9.008 -8.063 -6.867 1.00 85.12 100 THR A CA 1
ATOM 792 C C . THR A 1 100 ? 9.138 -9.548 -7.230 1.00 85.12 100 THR A C 1
ATOM 794 O O . THR A 1 100 ? 10.080 -9.956 -7.908 1.00 85.12 100 THR A O 1
ATOM 797 N N . LYS A 1 101 ? 8.172 -10.380 -6.815 1.00 84.88 101 LYS A N 1
ATOM 798 C CA . LYS A 1 101 ? 8.050 -11.776 -7.293 1.00 84.88 101 LYS A CA 1
ATOM 799 C C . LYS A 1 101 ? 7.342 -11.878 -8.648 1.00 84.88 101 LYS A C 1
ATOM 801 O O . LYS A 1 101 ? 6.906 -12.964 -9.032 1.00 84.88 101 LYS A O 1
ATOM 806 N N . PHE A 1 102 ? 7.194 -10.757 -9.351 1.00 86.00 102 PHE A N 1
ATOM 807 C CA . PHE A 1 102 ? 6.550 -10.735 -10.649 1.00 86.00 102 PHE A CA 1
ATOM 808 C C . PHE A 1 102 ? 7.332 -11.621 -11.627 1.00 86.00 102 PHE A C 1
ATOM 810 O O . PHE A 1 102 ? 8.563 -11.559 -11.714 1.00 86.00 102 PHE A O 1
ATOM 817 N N . HIS A 1 103 ? 6.609 -12.485 -12.330 1.00 89.75 103 HIS A N 1
ATOM 818 C CA . HIS A 1 103 ? 7.164 -13.493 -13.223 1.00 89.75 103 HIS A CA 1
ATOM 819 C C . HIS A 1 103 ? 6.286 -13.637 -14.467 1.00 89.75 103 HIS A C 1
ATOM 821 O O . HIS A 1 103 ? 5.146 -13.175 -14.497 1.00 89.75 103 HIS A O 1
ATOM 827 N N . GLY A 1 104 ? 6.778 -14.338 -15.488 1.00 88.81 104 GLY A N 1
ATOM 828 C CA . GLY A 1 104 ? 6.029 -14.542 -16.727 1.00 88.81 104 GLY A CA 1
ATOM 829 C C . GLY A 1 104 ? 6.295 -13.453 -17.765 1.00 88.81 104 GLY A C 1
ATOM 830 O O . GLY A 1 104 ? 7.441 -13.069 -17.995 1.00 88.81 104 GLY A O 1
ATOM 831 N N . SER A 1 105 ? 5.231 -12.978 -18.420 1.00 91.44 105 SER A N 1
ATOM 832 C CA . SER A 1 105 ? 5.313 -12.124 -19.610 1.00 91.44 105 SER A CA 1
ATOM 833 C C . SER A 1 105 ? 4.979 -10.654 -19.339 1.00 91.44 105 SER A C 1
ATOM 835 O O . SER A 1 105 ? 4.037 -10.351 -18.609 1.00 91.44 105 SER A O 1
ATOM 837 N N . LEU A 1 106 ? 5.679 -9.747 -20.027 1.00 92.88 106 LEU A N 1
ATOM 838 C CA . LEU A 1 106 ? 5.354 -8.315 -20.110 1.00 92.88 106 LEU A CA 1
ATOM 839 C C . LEU A 1 106 ? 4.223 -7.972 -21.100 1.00 92.88 106 LEU A C 1
ATOM 841 O O . LEU A 1 106 ? 3.958 -6.796 -21.337 1.00 92.88 106 LEU A O 1
ATOM 845 N N . ALA A 1 107 ? 3.504 -8.963 -21.637 1.00 91.81 107 ALA A N 1
ATOM 846 C CA . ALA A 1 107 ? 2.338 -8.749 -22.502 1.00 91.81 107 ALA A CA 1
ATOM 847 C C . ALA A 1 107 ? 1.303 -7.720 -21.988 1.00 91.81 107 ALA A C 1
ATOM 849 O O . ALA A 1 107 ? 0.775 -6.970 -22.811 1.00 91.81 107 ALA A O 1
ATOM 850 N N . PRO A 1 108 ? 1.028 -7.594 -20.670 1.00 91.38 108 PRO A N 1
ATOM 851 C CA . PRO A 1 108 ? 0.127 -6.556 -20.161 1.00 91.38 108 PRO A CA 1
ATOM 852 C C . PRO A 1 108 ? 0.571 -5.113 -20.455 1.00 91.38 108 PRO A C 1
ATOM 854 O O . PRO A 1 108 ? -0.250 -4.200 -20.376 1.00 91.38 108 PRO A O 1
ATOM 857 N N . LEU A 1 109 ? 1.844 -4.894 -20.808 1.00 90.38 109 LEU A N 1
ATOM 858 C CA . LEU A 1 109 ? 2.391 -3.583 -21.167 1.00 90.38 109 LEU A CA 1
ATOM 859 C C . LEU A 1 109 ? 2.198 -3.215 -22.646 1.00 90.38 109 LEU A C 1
ATOM 861 O O . LEU A 1 109 ? 2.511 -2.087 -23.018 1.00 90.38 109 LEU A O 1
ATOM 865 N N . ALA A 1 110 ? 1.631 -4.101 -23.478 1.00 90.75 110 ALA A N 1
ATOM 866 C CA . ALA A 1 110 ? 1.462 -3.876 -24.921 1.00 90.75 110 ALA A CA 1
ATOM 867 C C . ALA A 1 110 ? 0.692 -2.585 -25.274 1.00 90.75 110 ALA A C 1
ATOM 869 O O . ALA A 1 110 ? 0.845 -2.043 -26.366 1.00 90.75 110 ALA A O 1
ATOM 870 N N . GLY A 1 111 ? -0.151 -2.089 -24.361 1.00 87.88 111 GLY A N 1
ATOM 871 C CA . GLY A 1 111 ? -0.926 -0.855 -24.533 1.00 87.88 111 GLY A CA 1
ATOM 872 C C . GLY A 1 111 ? -0.267 0.416 -23.980 1.00 87.88 111 GLY A C 1
ATOM 873 O O . GLY A 1 111 ? -0.844 1.494 -24.115 1.00 87.88 111 GLY A O 1
ATOM 874 N N . CYS A 1 112 ? 0.906 0.327 -23.348 1.00 91.44 112 CYS A N 1
ATOM 875 C CA . CYS A 1 112 ? 1.558 1.443 -22.657 1.00 91.44 112 CYS A CA 1
ATOM 876 C C . CYS A 1 112 ? 2.399 2.305 -23.615 1.00 91.44 112 CYS A C 1
ATOM 878 O O . CYS A 1 112 ? 3.590 2.495 -23.406 1.00 91.44 112 CYS A O 1
ATOM 880 N N . SER A 1 113 ? 1.798 2.868 -24.666 1.00 93.19 113 SER A N 1
ATOM 881 C CA . SER A 1 113 ? 2.513 3.559 -25.761 1.00 93.19 113 SER A CA 1
ATOM 882 C C . SER A 1 113 ? 3.288 4.833 -25.374 1.00 93.19 113 SER A C 1
ATOM 884 O O . SER A 1 113 ? 3.842 5.500 -26.246 1.00 93.19 113 SER A O 1
ATOM 886 N N . LYS A 1 114 ? 3.238 5.242 -24.102 1.00 93.38 114 LYS A N 1
ATOM 887 C CA . LYS A 1 114 ? 3.946 6.407 -23.553 1.00 93.38 114 LYS A CA 1
ATOM 888 C C . LYS A 1 114 ? 5.069 6.024 -22.593 1.00 93.38 114 LYS A C 1
ATOM 890 O O . LYS A 1 114 ? 5.740 6.929 -22.107 1.00 93.38 114 LYS A O 1
ATOM 895 N N . LEU A 1 115 ? 5.270 4.732 -22.325 1.00 94.38 115 LEU A N 1
ATOM 896 C CA . LEU A 1 115 ? 6.254 4.265 -21.356 1.00 94.38 115 LEU A CA 1
ATOM 897 C C . LEU A 1 115 ? 7.656 4.605 -21.862 1.00 94.38 115 LEU A C 1
ATOM 899 O O . LEU A 1 115 ? 8.038 4.184 -22.953 1.00 94.38 115 LEU A O 1
ATOM 903 N N . LYS A 1 116 ? 8.389 5.389 -21.080 1.00 94.94 116 LYS A N 1
ATOM 904 C CA . LYS A 1 116 ? 9.760 5.839 -21.333 1.00 94.94 116 LYS A CA 1
ATOM 905 C C . LYS A 1 116 ? 10.751 5.090 -20.460 1.00 94.94 116 LYS A C 1
ATOM 907 O O . LYS A 1 116 ? 11.839 4.793 -20.935 1.00 94.94 116 LYS A O 1
ATOM 912 N N . GLU A 1 117 ? 10.377 4.752 -19.232 1.00 94.56 117 GLU A N 1
ATOM 913 C CA . GLU A 1 117 ? 11.272 4.089 -18.286 1.00 94.56 117 GLU A CA 1
ATOM 914 C C . GLU A 1 117 ? 10.619 2.834 -17.717 1.00 94.56 117 GLU A C 1
ATOM 916 O O . GLU A 1 117 ? 9.458 2.849 -17.300 1.00 94.56 117 GLU A O 1
ATOM 921 N N . LEU A 1 118 ? 11.368 1.734 -17.715 1.00 94.44 118 LEU A N 1
ATOM 922 C CA . LEU A 1 118 ? 10.927 0.462 -17.162 1.00 94.44 118 LEU A CA 1
ATOM 923 C C . LEU A 1 118 ? 12.042 -0.183 -16.340 1.00 94.44 118 LEU A C 1
ATOM 925 O O . LEU A 1 118 ? 13.095 -0.539 -16.872 1.00 94.44 118 LEU A O 1
ATOM 929 N N . ASP A 1 119 ? 11.783 -0.394 -15.054 1.00 93.25 119 ASP A N 1
ATOM 930 C CA . ASP A 1 119 ? 12.651 -1.157 -14.162 1.00 93.25 119 ASP A CA 1
ATOM 931 C C . ASP A 1 119 ? 12.007 -2.493 -13.778 1.00 93.25 119 ASP A C 1
ATOM 933 O O . ASP A 1 119 ? 10.939 -2.558 -13.166 1.00 93.25 119 ASP A O 1
ATOM 937 N N . ILE A 1 120 ? 12.687 -3.574 -14.157 1.00 92.56 120 ILE A N 1
ATOM 938 C CA . ILE A 1 120 ? 12.333 -4.959 -13.846 1.00 92.56 120 ILE A CA 1
ATOM 939 C C . ILE A 1 120 ? 13.481 -5.700 -13.146 1.00 92.56 120 ILE A C 1
ATOM 941 O O . ILE A 1 120 ? 13.559 -6.934 -13.186 1.00 92.56 120 ILE A O 1
ATOM 945 N N . ARG A 1 121 ? 14.434 -4.983 -12.540 1.00 90.56 121 ARG A N 1
ATOM 946 C CA . ARG A 1 121 ? 15.569 -5.601 -11.838 1.00 90.56 121 ARG A CA 1
ATOM 947 C C . ARG A 1 121 ? 15.082 -6.556 -10.753 1.00 90.56 121 ARG A C 1
ATOM 949 O O . ARG A 1 121 ? 14.103 -6.293 -10.070 1.00 90.56 121 ARG A O 1
ATOM 956 N N . ASN A 1 122 ? 15.795 -7.661 -10.553 1.00 88.56 122 ASN A N 1
ATOM 957 C CA . ASN A 1 122 ? 15.469 -8.687 -9.556 1.00 88.56 122 ASN A CA 1
ATOM 958 C C . ASN A 1 122 ? 14.038 -9.256 -9.654 1.00 88.56 122 ASN A C 1
ATOM 960 O O . ASN A 1 122 ? 13.451 -9.590 -8.632 1.00 88.56 122 ASN A O 1
ATOM 964 N N . THR A 1 123 ? 13.502 -9.389 -10.867 1.00 89.38 123 THR A N 1
ATOM 965 C CA . THR A 1 123 ? 12.253 -10.120 -11.145 1.00 89.38 123 THR A CA 1
ATOM 966 C C . THR A 1 123 ? 12.545 -11.444 -11.860 1.00 89.38 123 THR A C 1
ATOM 968 O O . THR A 1 123 ? 13.667 -11.660 -12.331 1.00 89.38 123 THR A O 1
ATOM 971 N N . ASP A 1 124 ? 11.545 -12.326 -11.950 1.00 88.06 124 ASP A N 1
ATOM 972 C CA . ASP A 1 124 ? 11.630 -13.622 -12.647 1.00 88.06 124 ASP A CA 1
ATOM 973 C C . ASP A 1 124 ? 10.848 -13.607 -13.976 1.00 88.06 124 ASP A C 1
ATOM 975 O O . ASP A 1 124 ? 10.290 -14.615 -14.417 1.00 88.06 124 ASP A O 1
ATOM 979 N N . ILE A 1 125 ? 10.782 -12.435 -14.613 1.00 90.31 125 ILE A N 1
ATOM 980 C CA . ILE A 1 125 ? 10.176 -12.234 -15.933 1.00 90.31 125 ILE A CA 1
ATOM 981 C C . ILE A 1 125 ? 10.952 -13.039 -16.978 1.00 90.31 125 ILE A C 1
ATOM 983 O O . ILE A 1 125 ? 12.181 -12.965 -17.051 1.00 90.31 125 ILE A O 1
ATOM 987 N N . ASP A 1 126 ? 10.226 -13.813 -17.783 1.00 86.31 126 ASP A N 1
ATOM 988 C CA . ASP A 1 126 ? 10.788 -14.770 -18.737 1.00 86.31 126 ASP A CA 1
ATOM 989 C C . ASP A 1 126 ? 10.247 -14.656 -20.165 1.00 86.31 126 ASP A C 1
ATOM 991 O O . ASP A 1 126 ? 10.626 -15.445 -21.030 1.00 86.31 126 ASP A O 1
ATOM 995 N N . GLY A 1 127 ? 9.440 -13.630 -20.449 1.00 88.50 127 GLY A N 1
ATOM 996 C CA . GLY A 1 127 ? 9.026 -13.311 -21.812 1.00 88.50 127 GLY A CA 1
ATOM 997 C C . GLY A 1 127 ? 8.340 -11.956 -21.966 1.00 88.50 127 GLY A C 1
ATOM 998 O O . GLY A 1 127 ? 8.200 -11.178 -21.022 1.00 88.50 127 GLY A O 1
ATOM 999 N N . GLY A 1 128 ? 7.868 -11.682 -23.181 1.00 89.81 128 GLY A N 1
ATOM 1000 C CA . GLY A 1 128 ? 7.060 -10.507 -23.492 1.00 89.81 128 GLY A CA 1
ATOM 1001 C C . GLY A 1 128 ? 7.833 -9.214 -23.743 1.00 89.81 128 GLY A C 1
ATOM 1002 O O . GLY A 1 128 ? 7.223 -8.148 -23.751 1.00 89.81 128 GLY A O 1
ATOM 1003 N N . LEU A 1 129 ? 9.148 -9.286 -23.965 1.00 90.31 129 LEU A N 1
ATOM 1004 C CA . LEU A 1 129 ? 9.942 -8.121 -24.376 1.00 90.31 129 LEU A CA 1
ATOM 1005 C C . LEU A 1 129 ? 9.480 -7.570 -25.734 1.00 90.31 129 LEU A C 1
ATOM 1007 O O . LEU A 1 129 ? 9.613 -6.382 -25.996 1.00 90.31 129 LEU A O 1
ATOM 1011 N N . GLU A 1 130 ? 8.893 -8.420 -26.574 1.00 90.00 130 GLU A N 1
ATOM 1012 C CA . GLU A 1 130 ? 8.270 -8.061 -27.847 1.00 90.00 130 GLU A CA 1
ATOM 1013 C C . GLU A 1 130 ? 7.025 -7.167 -27.706 1.00 90.00 130 GLU A C 1
ATOM 1015 O O . GLU A 1 130 ? 6.590 -6.581 -28.693 1.00 90.00 130 GLU A O 1
ATOM 1020 N N . TYR A 1 131 ? 6.458 -7.051 -26.499 1.00 92.06 131 TYR A N 1
ATOM 1021 C CA . TYR A 1 131 ? 5.332 -6.159 -26.197 1.00 92.06 131 TYR A CA 1
ATOM 1022 C C . TYR A 1 131 ? 5.776 -4.819 -25.603 1.00 92.06 131 TYR A C 1
ATOM 1024 O O . TYR A 1 131 ? 4.925 -4.006 -25.239 1.00 92.06 131 TYR A O 1
ATOM 1032 N N . LEU A 1 132 ? 7.085 -4.583 -25.467 1.00 92.19 132 LEU A N 1
ATOM 1033 C CA . LEU A 1 132 ? 7.583 -3.292 -25.014 1.00 92.19 132 LEU A CA 1
ATOM 1034 C C . LEU A 1 132 ? 7.314 -2.220 -26.079 1.00 92.19 132 LEU A C 1
ATOM 1036 O O . LEU A 1 132 ? 7.517 -2.470 -27.267 1.00 92.19 132 LEU A O 1
ATOM 1040 N N . PRO A 1 133 ? 6.856 -1.028 -25.674 1.00 92.06 133 PRO A N 1
ATOM 1041 C CA . PRO A 1 133 ? 6.544 0.038 -26.611 1.00 92.06 133 PRO A CA 1
ATOM 1042 C C . PRO A 1 133 ? 7.821 0.671 -27.174 1.00 92.06 133 PRO A C 1
ATOM 1044 O O . PRO A 1 133 ? 8.809 0.846 -26.462 1.00 92.06 133 PRO A O 1
ATOM 1047 N N . ASP A 1 134 ? 7.759 1.130 -28.425 1.00 92.25 134 ASP A N 1
ATOM 1048 C CA . ASP A 1 134 ? 8.860 1.849 -29.090 1.00 92.25 134 ASP A CA 1
ATOM 1049 C C . ASP A 1 134 ? 9.249 3.164 -28.382 1.00 92.25 134 ASP A C 1
ATOM 1051 O O . ASP A 1 134 ? 10.305 3.733 -28.647 1.00 92.25 134 ASP A O 1
ATOM 1055 N N . SER A 1 135 ? 8.391 3.675 -27.491 1.00 93.25 135 SER A N 1
ATOM 1056 C CA . SER A 1 135 ? 8.643 4.883 -26.699 1.00 93.25 135 SER A CA 1
ATOM 1057 C C . SER A 1 135 ? 9.678 4.695 -25.588 1.00 93.25 135 SER A C 1
ATOM 1059 O O . SER A 1 135 ? 10.078 5.692 -24.983 1.00 93.25 135 SER A O 1
ATOM 1061 N N . LEU A 1 136 ? 10.080 3.453 -25.298 1.00 93.56 136 LEU A N 1
ATOM 1062 C CA . LEU A 1 136 ? 10.945 3.120 -24.173 1.00 93.56 136 LEU A CA 1
ATOM 1063 C C . LEU A 1 136 ? 12.372 3.645 -24.394 1.00 93.56 136 LEU A C 1
ATOM 1065 O O . LEU A 1 136 ? 13.036 3.312 -25.374 1.00 93.56 136 LEU A O 1
ATOM 1069 N N . GLN A 1 137 ? 12.840 4.472 -23.464 1.00 93.50 137 GLN A N 1
ATOM 1070 C CA . GLN A 1 137 ? 14.145 5.138 -23.479 1.00 93.50 137 GLN A CA 1
ATOM 1071 C C . GLN A 1 137 ? 15.118 4.481 -22.498 1.00 93.50 137 GLN A C 1
ATOM 1073 O O . GLN A 1 137 ? 16.293 4.309 -22.822 1.00 93.50 137 GLN A O 1
ATOM 1078 N N . GLU A 1 138 ? 14.627 4.084 -21.321 1.00 91.62 138 GLU A N 1
ATOM 1079 C CA . GLU A 1 138 ? 15.411 3.412 -20.288 1.00 91.62 138 GLU A CA 1
ATOM 1080 C C . GLU A 1 138 ? 14.788 2.061 -19.915 1.00 91.62 138 GLU A C 1
ATOM 1082 O O . GLU A 1 138 ? 13.590 1.953 -19.648 1.00 91.62 138 GLU A O 1
ATOM 1087 N N . PHE A 1 139 ? 15.618 1.016 -19.883 1.00 91.06 139 PHE A N 1
ATOM 1088 C CA . PHE A 1 139 ? 15.212 -0.327 -19.474 1.00 91.06 139 PHE A CA 1
ATOM 1089 C C . PHE A 1 139 ? 16.256 -0.946 -18.553 1.00 91.06 139 PHE A C 1
ATOM 1091 O O . PHE A 1 139 ? 17.378 -1.256 -18.966 1.00 91.06 139 PHE A O 1
ATOM 1098 N N . ASN A 1 140 ? 15.862 -1.172 -17.306 1.00 90.31 140 ASN A N 1
ATOM 1099 C CA . ASN A 1 140 ? 16.715 -1.744 -16.279 1.00 90.31 140 ASN A CA 1
ATOM 1100 C C . ASN A 1 140 ? 16.286 -3.187 -16.001 1.00 90.31 140 ASN A C 1
ATOM 1102 O O . ASN A 1 140 ? 15.181 -3.446 -15.532 1.00 90.31 140 ASN A O 1
ATOM 1106 N N . CYS A 1 141 ? 17.176 -4.149 -16.255 1.00 89.62 141 CYS A N 1
ATOM 1107 C CA . CYS A 1 141 ? 16.947 -5.559 -15.940 1.00 89.62 141 CYS A CA 1
ATOM 1108 C C . CYS A 1 141 ? 18.187 -6.195 -15.300 1.00 89.62 141 CYS A C 1
ATOM 1110 O O . CYS A 1 141 ? 19.318 -5.758 -15.514 1.00 89.62 141 CYS A O 1
ATOM 1112 N N . SER A 1 142 ? 17.985 -7.256 -14.516 1.00 84.56 142 SER A N 1
ATOM 1113 C CA . SER A 1 142 ? 19.078 -7.970 -13.833 1.00 84.56 142 SER A CA 1
ATOM 1114 C C . SER A 1 142 ? 19.645 -9.138 -14.644 1.00 84.56 142 SER A C 1
ATOM 1116 O O . SER A 1 142 ? 20.307 -9.998 -14.066 1.00 84.56 142 SER A O 1
ATOM 1118 N N . ALA A 1 143 ? 19.429 -9.170 -15.965 1.00 81.06 143 ALA A N 1
ATOM 1119 C CA . ALA A 1 143 ? 19.881 -10.257 -16.841 1.00 81.06 143 ALA A CA 1
ATOM 1120 C C . ALA A 1 143 ? 21.390 -10.543 -16.712 1.00 81.06 143 ALA A C 1
ATOM 1122 O O . ALA A 1 143 ? 21.811 -11.694 -16.694 1.00 81.06 143 ALA A O 1
ATOM 1123 N N . ASN A 1 144 ? 22.200 -9.495 -16.528 1.00 74.00 144 ASN A N 1
ATOM 1124 C CA . ASN A 1 144 ? 23.654 -9.619 -16.373 1.00 74.00 144 ASN A CA 1
ATOM 1125 C C . ASN A 1 144 ? 24.105 -9.886 -14.925 1.00 74.00 144 ASN A C 1
ATOM 1127 O O . ASN A 1 144 ? 25.254 -10.249 -14.692 1.00 74.00 144 ASN A O 1
ATOM 1131 N N . GLN A 1 145 ? 23.225 -9.678 -13.942 1.00 77.81 145 GLN A N 1
ATOM 1132 C CA . GLN A 1 145 ? 23.552 -9.758 -12.512 1.00 77.81 145 GLN A CA 1
ATOM 1133 C C . GLN A 1 145 ? 23.134 -11.098 -11.897 1.00 77.81 145 GLN A C 1
ATOM 1135 O O . GLN A 1 145 ? 23.792 -11.608 -10.991 1.00 77.81 145 GLN A O 1
ATOM 1140 N N . ARG A 1 146 ? 22.044 -11.685 -12.396 1.00 77.50 146 ARG A N 1
ATOM 1141 C CA . ARG A 1 146 ? 21.464 -12.935 -11.909 1.00 77.50 146 ARG A CA 1
ATOM 1142 C C . ARG A 1 146 ? 21.660 -14.022 -12.959 1.00 77.50 146 ARG A C 1
ATOM 1144 O O . ARG A 1 146 ? 21.059 -13.967 -14.023 1.00 77.50 146 ARG A O 1
ATOM 1151 N N . LYS A 1 147 ? 22.481 -15.035 -12.658 1.00 76.06 147 LYS A N 1
ATOM 1152 C CA . LYS A 1 147 ? 22.706 -16.184 -13.565 1.00 76.06 147 LYS A CA 1
ATOM 1153 C C . LYS A 1 147 ? 21.421 -16.965 -13.873 1.00 76.06 147 LYS A C 1
ATOM 1155 O O . LYS A 1 147 ? 21.370 -17.687 -14.860 1.00 76.06 147 LYS A O 1
ATOM 1160 N N . ASP A 1 148 ? 20.431 -16.852 -12.997 1.00 77.69 148 ASP A N 1
ATOM 1161 C CA . ASP A 1 148 ? 19.104 -17.454 -13.076 1.00 77.69 148 ASP A CA 1
ATOM 1162 C C . ASP A 1 148 ? 18.036 -16.501 -13.639 1.00 77.69 148 ASP A C 1
ATOM 1164 O O . ASP A 1 148 ? 16.885 -16.911 -13.786 1.00 77.69 148 ASP A O 1
ATOM 1168 N N . ALA A 1 149 ? 18.382 -15.246 -13.963 1.00 76.31 149 ALA A N 1
ATOM 1169 C CA . ALA A 1 149 ? 17.434 -14.336 -14.590 1.00 76.31 149 ALA A CA 1
ATOM 1170 C C . ALA A 1 149 ? 17.042 -14.865 -15.969 1.00 76.31 149 ALA A C 1
ATOM 1172 O O . ALA A 1 149 ? 17.876 -15.109 -16.840 1.00 76.31 149 ALA A O 1
ATOM 1173 N N . LYS A 1 150 ? 15.735 -15.015 -16.166 1.00 73.81 150 LYS A N 1
ATOM 1174 C CA . LYS A 1 150 ? 15.160 -15.549 -17.400 1.00 73.81 150 LYS A CA 1
ATOM 1175 C C . LYS A 1 150 ? 14.872 -14.485 -18.459 1.00 73.81 150 LYS A C 1
ATOM 1177 O O . LYS A 1 150 ? 14.542 -14.833 -19.591 1.00 73.81 150 LYS A O 1
ATOM 1182 N N . CYS A 1 151 ? 15.020 -13.208 -18.111 1.00 70.56 151 CYS A N 1
ATOM 1183 C CA . CYS A 1 151 ? 14.917 -12.089 -19.037 1.00 70.56 151 CYS A CA 1
ATOM 1184 C C . CYS A 1 151 ? 16.115 -12.127 -19.997 1.00 70.56 151 CYS A C 1
ATOM 1186 O O . CYS A 1 151 ? 17.119 -11.445 -19.807 1.00 70.56 151 CYS A O 1
ATOM 1188 N N . THR A 1 152 ? 16.036 -12.986 -21.008 1.00 62.88 152 THR A N 1
ATOM 1189 C CA . THR A 1 152 ? 17.054 -13.096 -22.048 1.00 62.88 152 THR A CA 1
ATOM 1190 C C . THR A 1 152 ? 16.826 -11.960 -23.034 1.00 62.88 152 THR A C 1
ATOM 1192 O O . THR A 1 152 ? 15.748 -11.819 -23.608 1.00 62.88 152 THR A O 1
ATOM 1195 N N . SER A 1 153 ? 17.817 -11.083 -23.178 1.00 56.16 153 SER A N 1
ATOM 1196 C CA . SER A 1 153 ? 17.778 -9.927 -24.072 1.00 56.16 153 SER A CA 1
ATOM 1197 C C . SER A 1 153 ? 17.726 -10.393 -25.533 1.00 56.16 153 SER A C 1
ATOM 1199 O O . SER A 1 153 ? 18.752 -10.501 -26.200 1.00 56.16 153 SER A O 1
ATOM 1201 N N . ALA A 1 154 ? 16.536 -10.731 -26.021 1.00 45.94 154 ALA A N 1
ATOM 1202 C CA . ALA A 1 154 ? 16.299 -11.134 -27.405 1.00 45.94 154 ALA A CA 1
ATOM 1203 C C . ALA A 1 154 ? 15.948 -9.945 -28.322 1.00 45.94 154 ALA A C 1
ATOM 1205 O O . ALA A 1 154 ? 15.849 -10.109 -29.536 1.00 45.94 154 ALA A O 1
ATOM 1206 N N . ALA A 1 155 ? 15.772 -8.740 -27.774 1.00 47.94 155 ALA A N 1
ATOM 1207 C CA . ALA A 1 155 ? 15.430 -7.563 -28.563 1.00 47.94 155 ALA A CA 1
ATOM 1208 C C . ALA A 1 155 ? 16.692 -6.964 -29.205 1.00 47.94 155 ALA A C 1
ATOM 1210 O O . ALA A 1 155 ? 17.507 -6.338 -28.533 1.00 47.94 155 ALA A O 1
ATOM 1211 N N . GLY A 1 156 ? 16.849 -7.152 -30.518 1.00 41.41 156 GLY A N 1
ATOM 1212 C CA . GLY A 1 156 ? 17.945 -6.628 -31.349 1.00 41.41 156 GLY A CA 1
ATOM 1213 C C . GLY A 1 156 ? 17.964 -5.103 -31.548 1.00 41.41 156 GLY A C 1
ATOM 1214 O O . GLY A 1 156 ? 18.391 -4.637 -32.601 1.00 41.41 156 GLY A O 1
ATOM 1215 N N . GLY A 1 157 ? 17.498 -4.329 -30.567 1.00 45.19 157 GLY A N 1
ATOM 1216 C CA . GLY A 1 157 ? 17.685 -2.883 -30.486 1.00 45.19 157 GLY A CA 1
ATOM 1217 C C . GLY A 1 157 ? 18.816 -2.572 -29.511 1.00 45.19 157 GLY A C 1
ATOM 1218 O O . GLY A 1 157 ? 18.980 -3.272 -28.515 1.00 45.19 157 GLY A O 1
ATOM 1219 N N . VAL A 1 158 ? 19.619 -1.545 -29.797 1.00 44.41 158 VAL A N 1
ATOM 1220 C CA . VAL A 1 158 ? 20.679 -1.063 -28.897 1.00 44.41 158 VAL A CA 1
ATOM 1221 C C . VAL A 1 158 ? 20.022 -0.507 -27.635 1.00 44.41 158 VAL A C 1
ATOM 1223 O O . VAL A 1 158 ? 19.712 0.675 -27.532 1.00 44.41 158 VAL A O 1
ATOM 1226 N N . LEU A 1 159 ? 19.761 -1.397 -26.688 1.00 49.81 159 LEU A N 1
ATOM 1227 C CA . LEU A 1 159 ? 19.257 -1.069 -25.375 1.00 49.81 159 LEU A CA 1
ATOM 1228 C C . LEU A 1 159 ? 20.457 -0.675 -24.522 1.00 49.81 159 LEU A C 1
ATOM 1230 O O . LEU A 1 159 ? 21.345 -1.493 -24.267 1.00 49.81 159 LEU A O 1
ATOM 1234 N N . VAL A 1 160 ? 20.505 0.585 -24.096 1.00 50.44 160 VAL A N 1
ATOM 1235 C CA . VAL A 1 160 ? 21.499 1.029 -23.119 1.00 50.44 160 VAL A CA 1
ATOM 1236 C C . VAL A 1 160 ? 21.086 0.449 -21.772 1.00 50.44 160 VAL A C 1
ATOM 1238 O O . VAL A 1 160 ? 20.368 1.073 -20.998 1.00 50.44 160 VAL A O 1
ATOM 1241 N N . ILE A 1 161 ? 21.520 -0.780 -21.500 1.00 52.16 161 ILE A N 1
ATOM 1242 C CA . ILE A 1 161 ? 21.422 -1.372 -20.170 1.00 52.16 161 ILE A CA 1
ATOM 1243 C C . ILE A 1 161 ? 22.395 -0.584 -19.291 1.00 52.16 161 ILE A C 1
ATOM 1245 O O . ILE A 1 161 ? 23.594 -0.871 -19.264 1.00 52.16 161 ILE A O 1
ATOM 1249 N N . LYS A 1 162 ? 21.898 0.437 -18.584 1.00 52.88 162 LYS A N 1
ATOM 1250 C CA . LYS A 1 162 ? 22.650 1.069 -17.498 1.00 52.88 162 LYS A CA 1
ATOM 1251 C C . LYS A 1 162 ? 22.721 0.052 -16.362 1.00 52.88 162 LYS A C 1
ATOM 1253 O O . LYS A 1 162 ? 21.861 -0.017 -15.490 1.00 52.88 162 LYS A O 1
ATOM 1258 N N . GLY A 1 163 ? 23.747 -0.795 -16.397 1.00 46.81 163 GLY A N 1
ATOM 1259 C CA . GLY A 1 163 ? 24.098 -1.618 -15.251 1.00 46.81 163 GLY A CA 1
ATOM 1260 C C . GLY A 1 163 ? 24.381 -0.686 -14.080 1.00 46.81 163 GLY A C 1
ATOM 1261 O O . GLY A 1 163 ? 25.374 0.035 -14.103 1.00 46.81 163 GLY A O 1
ATOM 1262 N N . ALA A 1 164 ? 23.490 -0.666 -13.088 1.00 43.62 164 ALA A N 1
ATOM 1263 C CA . ALA A 1 164 ? 23.742 0.021 -11.832 1.00 43.62 164 ALA A CA 1
ATOM 1264 C C . ALA A 1 164 ? 25.003 -0.600 -11.224 1.00 43.62 164 ALA A C 1
ATOM 1266 O O . ALA A 1 164 ? 24.993 -1.760 -10.801 1.00 43.62 164 ALA A O 1
ATOM 1267 N N . GLY A 1 165 ? 26.106 0.143 -11.289 1.00 42.03 165 GLY A N 1
ATOM 1268 C CA . GLY A 1 165 ? 27.360 -0.249 -10.686 1.00 42.03 165 GLY A CA 1
ATOM 1269 C C . GLY A 1 165 ? 27.176 -0.341 -9.182 1.00 42.03 165 GLY A C 1
ATOM 1270 O O . GLY A 1 165 ? 26.920 0.668 -8.538 1.00 42.03 165 GLY A O 1
ATOM 1271 N N . ASP A 1 166 ? 27.332 -1.549 -8.647 1.00 40.00 166 ASP A N 1
ATOM 1272 C CA . ASP A 1 166 ? 28.033 -1.711 -7.385 1.00 40.00 166 ASP A CA 1
ATOM 1273 C C . ASP A 1 166 ? 28.729 -3.081 -7.312 1.00 40.00 166 ASP A C 1
ATOM 1275 O O . ASP A 1 166 ? 28.129 -4.134 -7.525 1.00 40.00 166 ASP A O 1
ATOM 1279 N N . TYR A 1 167 ? 30.035 -2.999 -7.055 1.00 40.56 167 TYR A N 1
ATOM 1280 C CA . TYR A 1 167 ? 31.013 -4.029 -6.694 1.00 40.56 167 TYR A CA 1
ATOM 1281 C C . TYR A 1 167 ? 31.171 -5.283 -7.576 1.00 40.56 167 TYR A C 1
ATOM 1283 O O . TYR A 1 167 ? 30.634 -6.353 -7.313 1.00 40.56 167 TYR A O 1
ATOM 1291 N N . GLY A 1 168 ? 32.096 -5.157 -8.534 1.00 40.34 168 GLY A N 1
ATOM 1292 C CA . GLY A 1 168 ? 33.133 -6.158 -8.799 1.00 40.34 168 GLY A CA 1
ATOM 1293 C C . GLY A 1 168 ? 32.664 -7.552 -9.203 1.00 40.34 168 GLY A C 1
ATOM 1294 O O . GLY A 1 168 ? 32.582 -8.438 -8.365 1.00 40.34 168 GLY A O 1
ATOM 1295 N N . ASN A 1 169 ? 32.488 -7.773 -10.507 1.00 33.25 169 ASN A N 1
ATOM 1296 C CA . ASN A 1 169 ? 32.974 -8.975 -11.191 1.00 33.25 169 ASN A CA 1
ATOM 1297 C C . ASN A 1 169 ? 32.834 -8.790 -12.706 1.00 33.25 169 ASN A C 1
ATOM 1299 O O . ASN A 1 169 ? 31.740 -8.849 -13.262 1.00 33.25 169 ASN A O 1
ATOM 1303 N N . ASN A 1 170 ? 33.971 -8.586 -13.372 1.00 36.03 170 ASN A N 1
ATOM 1304 C CA . ASN A 1 170 ? 34.083 -8.625 -14.823 1.00 36.03 170 ASN A CA 1
ATOM 1305 C C . ASN A 1 170 ? 33.891 -10.070 -15.296 1.00 36.03 170 ASN A C 1
ATOM 1307 O O . ASN A 1 170 ? 34.836 -10.853 -15.283 1.00 36.03 170 ASN A O 1
ATOM 1311 N N . ASN A 1 171 ? 32.684 -10.412 -15.739 1.00 35.38 171 ASN A N 1
ATOM 1312 C CA . ASN A 1 171 ? 32.494 -11.519 -16.667 1.00 35.38 171 ASN A CA 1
ATOM 1313 C C . ASN A 1 171 ? 32.090 -10.947 -18.021 1.00 35.38 171 ASN A C 1
ATOM 1315 O O . ASN A 1 171 ? 30.923 -10.684 -18.297 1.00 35.38 171 ASN A O 1
ATOM 1319 N N . THR A 1 172 ? 33.106 -10.760 -18.855 1.00 37.69 172 THR A N 1
ATOM 1320 C CA . THR A 1 172 ? 33.000 -10.579 -20.297 1.00 37.69 172 THR A CA 1
ATOM 1321 C C . THR A 1 172 ? 32.255 -11.779 -20.884 1.00 37.69 172 THR A C 1
ATOM 1323 O O . THR A 1 172 ? 32.814 -12.872 -20.981 1.00 37.69 172 THR A O 1
ATOM 1326 N N . ILE A 1 173 ? 30.995 -11.604 -21.285 1.00 38.12 173 ILE A N 1
ATOM 1327 C CA . ILE A 1 173 ? 30.325 -12.576 -22.154 1.00 38.12 173 ILE A CA 1
ATOM 1328 C C . ILE A 1 173 ? 30.773 -12.273 -23.583 1.00 38.12 173 ILE A C 1
ATOM 1330 O O . ILE A 1 173 ? 30.142 -11.533 -24.331 1.00 38.12 173 ILE A O 1
ATOM 1334 N N . ASN A 1 174 ? 31.905 -12.871 -23.947 1.00 38.34 174 ASN A N 1
ATOM 1335 C CA . ASN A 1 174 ? 32.154 -13.259 -25.325 1.00 38.34 174 ASN A CA 1
ATOM 1336 C C . ASN A 1 174 ? 31.116 -14.320 -25.698 1.00 38.34 174 ASN A C 1
ATOM 1338 O O . ASN A 1 174 ? 31.178 -15.441 -25.197 1.00 38.34 174 ASN A O 1
ATOM 1342 N N . GLY A 1 175 ? 30.188 -13.983 -26.590 1.00 35.25 175 GLY A N 1
ATOM 1343 C CA . GLY A 1 175 ? 29.391 -14.994 -27.274 1.00 35.25 175 GLY A CA 1
ATOM 1344 C C . GLY A 1 175 ? 27.988 -14.547 -27.642 1.00 35.25 175 GLY A C 1
ATOM 1345 O O . GLY A 1 175 ? 27.064 -14.727 -26.859 1.00 35.25 175 GLY A O 1
ATOM 1346 N N . GLY A 1 176 ? 27.816 -14.102 -28.889 1.00 32.28 176 GLY A N 1
ATOM 1347 C CA . GLY A 1 176 ? 26.654 -14.575 -29.641 1.00 32.28 176 GLY A CA 1
ATOM 1348 C C . GLY A 1 176 ? 25.749 -13.568 -30.334 1.00 32.28 176 GLY A C 1
ATOM 1349 O O . GLY A 1 176 ? 24.676 -13.991 -30.729 1.00 32.28 176 GLY A O 1
ATOM 1350 N N . ILE A 1 177 ? 26.116 -12.300 -30.546 1.00 39.31 177 ILE A N 1
ATOM 1351 C CA . ILE A 1 177 ? 25.336 -11.419 -31.443 1.00 39.31 177 ILE A CA 1
ATOM 1352 C C . ILE A 1 177 ? 26.271 -10.469 -32.201 1.00 39.31 177 ILE A C 1
ATOM 1354 O O . ILE A 1 177 ? 26.385 -9.306 -31.846 1.00 39.31 177 ILE A O 1
ATOM 1358 N N . LEU A 1 178 ? 26.982 -10.958 -33.225 1.00 33.94 178 LEU A N 1
ATOM 1359 C CA . LEU A 1 178 ? 27.634 -10.098 -34.237 1.00 33.94 178 LEU A CA 1
ATOM 1360 C C . LEU A 1 178 ? 28.044 -10.875 -35.506 1.00 33.94 178 LEU A C 1
ATOM 1362 O O . LEU A 1 178 ? 29.082 -10.625 -36.105 1.00 33.94 178 LEU A O 1
ATOM 1366 N N . ALA A 1 179 ? 27.223 -11.831 -35.951 1.00 35.47 179 ALA A N 1
ATOM 1367 C CA . ALA A 1 179 ? 27.524 -12.616 -37.155 1.00 35.47 179 ALA A CA 1
ATOM 1368 C C . ALA A 1 179 ? 26.971 -12.027 -38.471 1.00 35.47 179 ALA A C 1
ATOM 1370 O O . ALA A 1 179 ? 27.049 -12.697 -39.495 1.00 35.47 179 ALA A O 1
ATOM 1371 N N . VAL A 1 180 ? 26.419 -10.804 -38.496 1.00 40.38 180 VAL A N 1
ATOM 1372 C CA . VAL A 1 180 ? 25.834 -10.243 -39.741 1.00 40.38 180 VAL A CA 1
ATOM 1373 C C . VAL A 1 180 ? 26.397 -8.871 -40.147 1.00 40.38 180 VAL A C 1
ATOM 1375 O O . VAL A 1 180 ? 26.061 -8.374 -41.215 1.00 40.38 180 VAL A O 1
ATOM 1378 N N . ILE A 1 181 ? 27.328 -8.269 -39.393 1.00 37.53 181 ILE A N 1
ATOM 1379 C CA . ILE A 1 181 ? 27.940 -6.986 -39.797 1.00 37.53 181 ILE A CA 1
ATOM 1380 C C . ILE A 1 181 ? 29.449 -6.937 -39.483 1.00 37.53 181 ILE A C 1
ATOM 1382 O O . ILE A 1 181 ? 29.914 -6.127 -38.688 1.00 37.53 181 ILE A O 1
ATOM 1386 N N . GLY A 1 182 ? 30.244 -7.811 -40.107 1.00 37.97 182 GLY A N 1
ATOM 1387 C CA . GLY A 1 182 ? 31.692 -7.568 -40.249 1.00 37.97 182 GLY A CA 1
ATOM 1388 C C . GLY A 1 182 ? 31.948 -6.550 -41.372 1.00 37.97 182 GLY A C 1
ATOM 1389 O O . GLY A 1 182 ? 31.093 -6.433 -42.250 1.00 37.97 182 GLY A O 1
ATOM 1390 N N . PRO A 1 183 ? 33.075 -5.811 -41.448 1.00 41.66 183 PRO A N 1
ATOM 1391 C CA . PRO A 1 183 ? 34.221 -5.611 -40.548 1.00 41.66 183 PRO A CA 1
ATOM 1392 C C . PRO A 1 183 ? 34.407 -4.121 -40.131 1.00 41.66 183 PRO A C 1
ATOM 1394 O O . PRO A 1 183 ? 35.490 -3.706 -39.730 1.00 41.66 183 PRO A O 1
ATOM 1397 N N . PHE A 1 184 ? 33.375 -3.273 -40.243 1.00 40.78 184 PHE A N 1
ATOM 1398 C CA . PHE A 1 184 ? 33.493 -1.823 -39.978 1.00 40.78 184 PHE A CA 1
ATOM 1399 C C . PHE A 1 184 ? 33.370 -1.423 -38.495 1.00 40.78 184 PHE A C 1
ATOM 1401 O O . PHE A 1 184 ? 33.720 -0.301 -38.135 1.00 40.78 184 PHE A O 1
ATOM 1408 N N . VAL A 1 185 ? 32.895 -2.321 -37.626 1.00 46.19 185 VAL A N 1
ATOM 1409 C CA . VAL A 1 185 ? 32.609 -2.007 -36.212 1.00 46.19 185 VAL A CA 1
ATOM 1410 C C . VAL A 1 185 ? 33.814 -2.256 -35.291 1.00 46.19 185 VAL A C 1
ATOM 1412 O O . VAL A 1 185 ? 33.964 -1.560 -34.290 1.00 46.19 185 VAL A O 1
ATOM 1415 N N . GLU A 1 186 ? 34.735 -3.159 -35.642 1.00 46.72 186 GLU A N 1
ATOM 1416 C CA . GLU A 1 186 ? 35.871 -3.532 -34.774 1.00 46.72 186 GLU A CA 1
ATOM 1417 C C . GLU A 1 186 ? 36.879 -2.392 -34.549 1.00 46.72 186 GLU A C 1
ATOM 1419 O O . GLU A 1 186 ? 37.373 -2.211 -33.436 1.00 46.72 186 GLU A O 1
ATOM 1424 N N . ALA A 1 187 ? 37.133 -1.555 -35.561 1.00 49.25 187 ALA A N 1
ATOM 1425 C CA . ALA A 1 187 ? 38.018 -0.396 -35.410 1.00 49.25 187 ALA A CA 1
ATOM 1426 C C . ALA A 1 187 ? 37.363 0.757 -34.622 1.00 49.25 187 ALA A C 1
ATOM 1428 O O . ALA A 1 187 ? 38.056 1.538 -33.970 1.00 49.25 187 ALA A O 1
ATOM 1429 N N . GLY A 1 188 ? 36.029 0.854 -34.655 1.00 48.72 188 GLY A N 1
ATOM 1430 C CA . GLY A 1 188 ? 35.272 1.841 -33.883 1.00 48.72 188 GLY A CA 1
ATOM 1431 C C . GLY A 1 188 ? 35.137 1.449 -32.411 1.00 48.72 188 GLY A C 1
ATOM 1432 O O . GLY A 1 188 ? 35.365 2.279 -31.535 1.00 48.72 188 GLY A O 1
ATOM 1433 N N . ALA A 1 189 ? 34.836 0.179 -32.128 1.00 46.91 189 ALA A N 1
ATOM 1434 C CA . ALA A 1 189 ? 34.617 -0.317 -30.769 1.00 46.91 189 ALA A CA 1
ATOM 1435 C C . ALA A 1 189 ? 35.860 -0.158 -29.874 1.00 46.91 189 ALA A C 1
ATOM 1437 O O . ALA A 1 189 ? 35.743 0.344 -28.761 1.00 46.91 189 ALA A O 1
ATOM 1438 N N . SER A 1 190 ? 37.059 -0.449 -30.396 1.00 53.84 190 SER A N 1
ATOM 1439 C CA . SER A 1 190 ? 38.324 -0.249 -29.668 1.00 53.84 190 SER A CA 1
ATOM 1440 C C . SER A 1 190 ? 38.608 1.230 -29.344 1.00 53.84 190 SER A C 1
ATOM 1442 O O . SER A 1 190 ? 39.130 1.549 -28.272 1.00 53.84 190 SER A O 1
ATOM 1444 N N . TYR A 1 191 ? 38.245 2.150 -30.245 1.00 52.88 191 TYR A N 1
ATOM 1445 C CA . TYR A 1 191 ? 38.422 3.591 -30.038 1.00 52.88 191 TYR A CA 1
ATOM 1446 C C . TYR A 1 191 ? 37.466 4.138 -28.967 1.00 52.88 191 TYR A C 1
ATOM 1448 O O . TYR A 1 191 ? 37.871 4.950 -28.130 1.00 52.88 191 TYR A O 1
ATOM 1456 N N . TYR A 1 192 ? 36.215 3.669 -28.961 1.00 50.28 192 TYR A N 1
ATOM 1457 C CA . TYR A 1 192 ? 35.226 4.074 -27.965 1.00 50.28 192 TYR A CA 1
ATOM 1458 C C . TYR A 1 192 ? 35.446 3.409 -26.605 1.00 50.28 192 TYR A C 1
ATOM 1460 O O . TYR A 1 192 ? 35.311 4.109 -25.610 1.00 50.28 192 TYR A O 1
ATOM 1468 N N . GLU A 1 193 ? 35.878 2.145 -26.526 1.00 53.78 193 GLU A N 1
ATOM 1469 C CA . GLU A 1 193 ? 36.267 1.522 -25.250 1.00 53.78 193 GLU A CA 1
ATOM 1470 C C . GLU A 1 193 ? 37.368 2.329 -24.563 1.00 53.78 193 GLU A C 1
ATOM 1472 O O . GLU A 1 193 ? 37.226 2.700 -23.401 1.00 53.78 193 GLU A O 1
ATOM 1477 N N . LYS A 1 194 ? 38.431 2.697 -25.288 1.00 52.00 194 LYS A N 1
ATOM 1478 C CA . LYS A 1 194 ? 39.542 3.453 -24.701 1.00 52.00 194 LYS A CA 1
ATOM 1479 C C . LYS A 1 194 ? 39.111 4.833 -24.183 1.00 52.00 194 LYS A C 1
ATOM 1481 O O . LYS A 1 194 ? 39.474 5.205 -23.071 1.00 52.00 194 LYS A O 1
ATOM 1486 N N . LYS A 1 195 ? 38.284 5.563 -24.940 1.00 51.03 195 LYS A N 1
ATOM 1487 C CA . LYS A 1 195 ? 37.717 6.855 -24.505 1.00 51.03 195 LYS A CA 1
ATOM 1488 C C . LYS A 1 195 ? 36.712 6.718 -23.358 1.00 51.03 195 LYS A C 1
ATOM 1490 O O . LYS A 1 195 ? 36.608 7.629 -22.544 1.00 51.03 195 LYS A O 1
ATOM 1495 N N . PHE A 1 196 ? 35.980 5.608 -23.290 1.00 48.47 196 PHE A N 1
ATOM 1496 C CA . PHE A 1 196 ? 35.015 5.332 -22.226 1.00 48.47 196 PHE A CA 1
ATOM 1497 C C . PHE A 1 196 ? 35.719 4.955 -20.914 1.00 48.47 196 PHE A C 1
ATOM 1499 O O . PHE A 1 196 ? 35.305 5.415 -19.854 1.00 48.47 196 PHE A O 1
ATOM 1506 N N . TYR A 1 197 ? 36.831 4.214 -20.974 1.00 48.97 197 TYR A N 1
ATOM 1507 C CA . TYR A 1 197 ? 37.679 3.944 -19.807 1.00 48.97 197 TYR A CA 1
ATOM 1508 C C . TYR A 1 197 ? 38.402 5.203 -19.307 1.00 48.97 197 TYR A C 1
ATOM 1510 O O . TYR A 1 197 ? 38.392 5.461 -18.108 1.00 48.97 197 TYR A O 1
ATOM 1518 N N . GLU A 1 198 ? 38.929 6.042 -20.205 1.00 48.44 198 GLU A N 1
ATOM 1519 C CA . GLU A 1 198 ? 39.560 7.319 -19.827 1.00 48.44 198 GLU A CA 1
ATOM 1520 C C . GLU A 1 198 ? 38.549 8.334 -19.236 1.00 48.44 198 GLU A C 1
ATOM 1522 O O . GLU A 1 198 ? 38.925 9.159 -18.403 1.00 48.44 198 GLU A O 1
ATOM 1527 N N . ALA A 1 199 ? 37.261 8.258 -19.607 1.00 49.09 199 ALA A N 1
ATOM 1528 C CA . ALA A 1 199 ? 36.193 9.099 -19.050 1.00 49.09 199 ALA A CA 1
ATOM 1529 C C . ALA A 1 199 ? 35.592 8.557 -17.735 1.00 49.09 199 ALA A C 1
ATOM 1531 O O . ALA A 1 199 ? 35.203 9.343 -16.872 1.00 49.09 199 ALA A O 1
ATOM 1532 N N . ASN A 1 200 ? 35.536 7.233 -17.543 1.00 41.22 200 ASN A N 1
ATOM 1533 C CA . ASN A 1 200 ? 34.996 6.630 -16.316 1.00 41.22 200 ASN A CA 1
ATOM 1534 C C . ASN A 1 200 ? 36.015 6.517 -15.176 1.00 41.22 200 ASN A C 1
ATOM 1536 O O . ASN A 1 200 ? 35.606 6.441 -14.021 1.00 41.22 200 ASN A O 1
ATOM 1540 N N . GLU A 1 201 ? 37.320 6.587 -15.449 1.00 36.97 201 GLU A N 1
ATOM 1541 C CA . GLU A 1 201 ? 38.337 6.703 -14.391 1.00 36.97 201 GLU A CA 1
ATOM 1542 C C . GLU A 1 201 ? 38.321 8.091 -13.711 1.00 36.97 201 GLU A C 1
ATOM 1544 O O . GLU A 1 201 ? 38.919 8.285 -12.655 1.00 36.97 201 GLU A O 1
ATOM 1549 N N . THR A 1 202 ? 37.576 9.056 -14.266 1.00 39.50 202 THR A N 1
ATOM 1550 C CA . THR A 1 202 ? 37.359 10.384 -13.669 1.00 39.50 202 THR A CA 1
ATOM 1551 C C . THR A 1 202 ? 35.976 10.594 -13.055 1.00 39.50 202 THR A C 1
ATOM 1553 O O . THR A 1 202 ? 35.784 11.604 -12.379 1.00 39.50 202 THR A O 1
ATOM 1556 N N . PHE A 1 203 ? 35.045 9.638 -13.164 1.00 41.00 203 PHE A N 1
ATOM 1557 C CA . PHE A 1 203 ? 33.805 9.672 -12.377 1.00 41.00 203 PHE A CA 1
ATOM 1558 C C . PHE A 1 203 ? 34.008 8.967 -11.030 1.00 41.00 203 PHE A C 1
ATOM 1560 O O . PHE A 1 203 ? 33.320 8.018 -10.656 1.00 41.00 203 PHE A O 1
ATOM 1567 N N . CYS A 1 204 ? 34.999 9.448 -10.280 1.00 42.53 204 CYS A N 1
ATOM 1568 C CA . CYS A 1 204 ? 34.991 9.285 -8.839 1.00 42.53 204 CYS A CA 1
ATOM 1569 C C . CYS A 1 204 ? 33.736 9.997 -8.339 1.00 42.53 204 CYS A C 1
ATOM 1571 O O . CYS A 1 204 ? 33.707 11.227 -8.362 1.00 42.53 204 CYS A O 1
ATOM 1573 N N . ILE A 1 205 ? 32.735 9.236 -7.878 1.00 42.44 205 ILE A N 1
ATOM 1574 C CA . ILE A 1 205 ? 31.755 9.718 -6.895 1.00 42.44 205 ILE A CA 1
ATOM 1575 C C . ILE A 1 205 ? 32.591 10.435 -5.846 1.00 42.44 205 ILE A C 1
ATOM 1577 O O . ILE A 1 205 ? 33.388 9.808 -5.134 1.00 42.44 205 ILE A O 1
ATOM 1581 N N . SER A 1 206 ? 32.563 11.762 -5.908 1.00 54.38 206 SER A N 1
ATOM 1582 C CA . SER A 1 206 ? 33.567 12.575 -5.240 1.00 54.38 206 SER A CA 1
ATOM 1583 C C . SER A 1 206 ? 33.463 12.305 -3.740 1.00 54.38 206 SER A C 1
ATOM 1585 O O . SER A 1 206 ? 32.387 11.978 -3.240 1.00 54.38 206 SER A O 1
ATOM 1587 N N . SER A 1 207 ? 34.566 12.414 -2.993 1.00 57.47 207 SER A N 1
ATOM 1588 C CA . SER A 1 207 ? 34.533 12.269 -1.525 1.00 57.47 207 SER A CA 1
ATOM 1589 C C . SER A 1 207 ? 33.399 13.093 -0.889 1.00 57.47 207 SER A C 1
ATOM 1591 O O . SER A 1 207 ? 32.800 12.659 0.091 1.00 57.47 207 SER A O 1
ATOM 1593 N N . ALA A 1 208 ? 33.042 14.217 -1.521 1.00 59.72 208 ALA A N 1
ATOM 1594 C CA . ALA A 1 208 ? 31.937 15.082 -1.137 1.00 59.72 208 ALA A CA 1
ATOM 1595 C C . ALA A 1 208 ? 30.548 14.412 -1.214 1.00 59.72 208 ALA A C 1
ATOM 1597 O O . ALA A 1 208 ? 29.713 14.672 -0.358 1.00 59.72 208 ALA A O 1
ATOM 1598 N N . GLU A 1 209 ? 30.277 13.523 -2.176 1.00 62.66 209 GLU A N 1
ATOM 1599 C CA . GLU A 1 209 ? 28.976 12.835 -2.261 1.00 62.66 209 GLU A CA 1
ATOM 1600 C C . GLU A 1 209 ? 28.822 11.788 -1.152 1.00 62.66 209 GLU A C 1
ATOM 1602 O O . GLU A 1 209 ? 27.754 11.667 -0.558 1.00 62.66 209 GLU A O 1
ATOM 1607 N N . LYS A 1 210 ? 29.899 11.073 -0.798 1.00 68.12 210 LYS A N 1
ATOM 1608 C CA . LYS A 1 210 ? 29.883 10.134 0.338 1.00 68.12 210 LYS A CA 1
ATOM 1609 C C . LYS A 1 210 ? 29.676 10.845 1.675 1.00 68.12 210 LYS A C 1
ATOM 1611 O O . LYS A 1 210 ? 28.973 10.313 2.533 1.00 68.12 210 LYS A O 1
ATOM 1616 N N . GLU A 1 211 ? 30.259 12.030 1.840 1.00 76.25 211 GLU A N 1
ATOM 1617 C CA . GLU A 1 211 ? 30.013 12.890 3.003 1.00 76.25 211 GLU A CA 1
ATOM 1618 C C . GLU A 1 211 ? 28.550 13.354 3.043 1.00 76.25 211 GLU A C 1
ATOM 1620 O O . GLU A 1 211 ? 27.894 13.197 4.072 1.00 76.25 211 GLU A O 1
ATOM 1625 N N . LEU A 1 212 ? 27.990 13.779 1.903 1.00 74.62 212 LEU A N 1
ATOM 1626 C CA . LEU A 1 212 ? 26.591 14.209 1.794 1.00 74.62 212 LEU A CA 1
ATOM 1627 C C . LEU A 1 212 ? 25.592 13.093 2.168 1.00 74.62 212 LEU A C 1
ATOM 1629 O O . LEU A 1 212 ? 24.625 13.328 2.898 1.00 74.62 212 LEU A O 1
ATOM 1633 N N . PHE A 1 213 ? 25.826 11.857 1.711 1.00 71.44 213 PHE A N 1
ATOM 1634 C CA . PHE A 1 213 ? 24.998 10.703 2.092 1.00 71.44 213 PHE A CA 1
ATOM 1635 C C . PHE A 1 213 ? 25.131 10.355 3.582 1.00 71.44 213 PHE A C 1
ATOM 1637 O O . PHE A 1 213 ? 24.153 9.936 4.208 1.00 71.44 213 PHE A O 1
ATOM 1644 N N . GLY A 1 214 ? 26.318 10.544 4.166 1.00 80.44 214 GLY A N 1
ATOM 1645 C CA . GLY A 1 214 ? 26.546 10.365 5.600 1.00 80.44 214 GLY A CA 1
ATOM 1646 C C . GLY A 1 214 ? 25.734 11.349 6.443 1.00 80.44 214 GLY A C 1
ATOM 1647 O O . GLY A 1 214 ? 25.020 10.931 7.356 1.00 80.44 214 GLY A O 1
ATOM 1648 N N . GLU A 1 215 ? 25.781 12.636 6.092 1.00 90.31 215 GLU A N 1
ATOM 1649 C CA . GLU A 1 215 ? 25.031 13.697 6.776 1.00 90.31 215 GLU A CA 1
ATOM 1650 C C . GLU A 1 215 ? 23.515 13.502 6.659 1.00 90.31 215 GLU A C 1
ATOM 1652 O O . GLU A 1 215 ? 22.787 13.662 7.641 1.00 90.31 215 GLU A O 1
ATOM 1657 N N . THR A 1 216 ? 23.039 13.086 5.482 1.00 83.62 216 THR A N 1
ATOM 1658 C CA . THR A 1 216 ? 21.612 12.814 5.246 1.00 83.62 216 THR A CA 1
ATOM 1659 C C . THR A 1 216 ? 21.107 11.714 6.181 1.00 83.62 216 THR A C 1
ATOM 1661 O O . THR A 1 216 ? 20.090 11.883 6.853 1.00 83.62 216 THR A O 1
ATOM 1664 N N . ARG A 1 217 ? 21.868 10.623 6.323 1.00 83.69 217 ARG A N 1
ATOM 1665 C CA . ARG A 1 217 ? 21.519 9.517 7.222 1.00 83.69 217 ARG A CA 1
ATOM 1666 C C . ARG A 1 217 ? 21.547 9.924 8.698 1.00 83.69 217 ARG A C 1
ATOM 1668 O O . ARG A 1 217 ? 20.744 9.436 9.494 1.00 83.69 217 ARG A O 1
ATOM 1675 N N . GLU A 1 218 ? 22.471 10.799 9.096 1.00 93.25 218 GLU A N 1
ATOM 1676 C CA . GLU A 1 218 ? 22.505 11.330 10.463 1.00 93.25 218 GLU A CA 1
ATOM 1677 C C . GLU A 1 218 ? 21.274 12.202 10.756 1.00 93.25 218 GLU A C 1
ATOM 1679 O O . GLU A 1 218 ? 20.675 12.086 11.828 1.00 93.25 218 GLU A O 1
ATOM 1684 N N . LEU A 1 219 ? 20.861 13.036 9.798 1.00 93.00 219 LEU A N 1
ATOM 1685 C CA . LEU A 1 219 ? 19.652 13.852 9.907 1.00 93.00 219 LEU A CA 1
ATOM 1686 C C . LEU A 1 219 ? 18.382 13.000 9.978 1.00 93.00 219 LEU A C 1
ATOM 1688 O O . LEU A 1 219 ? 17.548 13.251 10.845 1.00 93.00 219 LEU A O 1
ATOM 1692 N N . GLU A 1 220 ? 18.255 11.964 9.148 1.00 89.25 220 GLU A N 1
ATOM 1693 C CA . GLU A 1 220 ? 17.125 11.024 9.198 1.00 89.25 220 GLU A CA 1
ATOM 1694 C C . GLU A 1 220 ? 16.998 10.353 10.571 1.00 89.25 220 GLU A C 1
ATOM 1696 O O . GLU A 1 220 ? 15.906 10.283 11.141 1.00 89.25 220 GLU A O 1
ATOM 1701 N N . ASN A 1 221 ? 18.121 9.926 11.156 1.00 93.38 221 ASN A N 1
ATOM 1702 C CA . ASN A 1 221 ? 18.128 9.346 12.498 1.00 93.38 221 ASN A CA 1
ATOM 1703 C C . ASN A 1 221 ? 17.697 10.363 13.568 1.00 93.38 221 ASN A C 1
ATOM 1705 O O . ASN A 1 221 ? 16.939 10.011 14.471 1.00 93.38 221 ASN A O 1
ATOM 1709 N N . LYS A 1 222 ? 18.134 11.626 13.458 1.00 97.00 222 LYS A N 1
ATOM 1710 C CA . LYS A 1 222 ? 17.725 12.700 14.380 1.00 97.00 222 LYS A CA 1
ATOM 1711 C C . LYS A 1 222 ? 16.238 13.028 14.261 1.00 97.00 222 LYS A C 1
ATOM 1713 O O . LYS A 1 222 ? 15.592 13.240 15.284 1.00 97.00 222 LYS A O 1
ATOM 1718 N N . ILE A 1 223 ? 15.695 13.050 13.042 1.00 92.56 223 ILE A N 1
ATOM 1719 C CA . ILE A 1 223 ? 14.259 13.255 12.801 1.00 92.56 223 ILE A CA 1
ATOM 1720 C C . ILE A 1 223 ? 13.467 12.135 13.474 1.00 92.56 223 ILE A C 1
ATOM 1722 O O . ILE A 1 223 ? 12.570 12.413 14.266 1.00 92.56 223 ILE A O 1
ATOM 1726 N N . LYS A 1 224 ? 13.869 10.880 13.257 1.00 94.50 224 LYS A N 1
ATOM 1727 C CA . LYS A 1 224 ? 13.211 9.724 13.869 1.00 94.50 224 LYS A CA 1
ATOM 1728 C C . LYS A 1 224 ? 13.262 9.754 15.402 1.00 94.50 224 LYS A C 1
ATOM 1730 O O . LYS A 1 224 ? 12.259 9.487 16.058 1.00 94.50 224 LYS A O 1
ATOM 1735 N N . GLU A 1 225 ? 14.400 10.126 15.991 1.00 97.56 225 GLU A N 1
ATOM 1736 C CA . GLU A 1 225 ? 14.535 10.258 17.450 1.00 97.56 225 GLU A CA 1
ATOM 1737 C C . GLU A 1 225 ? 13.628 11.367 18.019 1.00 97.56 225 GLU A C 1
ATOM 1739 O O . GLU A 1 225 ? 13.063 11.219 19.107 1.00 97.56 225 GLU A O 1
ATOM 1744 N N . LEU A 1 226 ? 13.467 12.482 17.298 1.00 96.44 226 LEU A N 1
ATOM 1745 C CA . LEU A 1 226 ? 12.565 13.566 17.693 1.00 96.44 226 LEU A CA 1
ATOM 1746 C C . LEU A 1 226 ? 11.096 13.140 17.618 1.00 96.44 226 LEU A C 1
ATOM 1748 O O . LEU A 1 226 ? 10.359 13.369 18.577 1.00 96.44 226 LEU A O 1
ATOM 1752 N N . GLU A 1 227 ? 10.689 12.464 16.543 1.00 94.81 227 GLU A N 1
ATOM 1753 C CA . GLU A 1 227 ? 9.328 11.932 16.393 1.00 94.81 227 GLU A CA 1
ATOM 1754 C C . GLU A 1 227 ? 8.981 10.935 17.511 1.00 94.81 227 GLU A C 1
ATOM 1756 O O . GLU A 1 227 ? 7.899 10.997 18.101 1.00 94.81 227 GLU A O 1
ATOM 1761 N N . GLU A 1 228 ? 9.915 10.050 17.873 1.00 96.50 228 GLU A N 1
ATOM 1762 C CA . GLU A 1 228 ? 9.731 9.098 18.973 1.00 96.50 228 GLU A CA 1
ATOM 1763 C C . GLU A 1 228 ? 9.602 9.802 20.338 1.00 96.50 228 GLU A C 1
ATOM 1765 O O . GLU A 1 228 ? 8.760 9.414 21.158 1.00 96.50 228 GLU A O 1
ATOM 1770 N N . LYS A 1 229 ? 10.374 10.873 20.578 1.00 97.38 229 LYS A N 1
ATOM 1771 C CA . LYS A 1 229 ? 10.280 11.692 21.802 1.00 97.38 229 LYS A CA 1
ATOM 1772 C C . LYS A 1 229 ? 8.956 12.447 21.898 1.00 97.38 229 LYS A C 1
ATOM 1774 O O . LYS A 1 229 ? 8.341 12.457 22.968 1.00 97.38 229 LYS A O 1
ATOM 1779 N N . GLU A 1 230 ? 8.498 13.058 20.807 1.00 97.38 230 GLU A N 1
ATOM 1780 C CA . GLU A 1 230 ? 7.209 13.757 20.777 1.00 97.38 230 GLU A CA 1
ATOM 1781 C C . GLU A 1 230 ? 6.039 12.787 20.973 1.00 97.38 230 GLU A C 1
ATOM 1783 O O . GLU A 1 230 ? 5.136 13.049 21.775 1.00 97.38 230 GLU A O 1
ATOM 1788 N N . LEU A 1 231 ? 6.095 11.612 20.338 1.00 96.69 231 LEU A N 1
ATOM 1789 C CA . LEU A 1 231 ? 5.092 10.565 20.514 1.00 96.69 231 LEU A CA 1
ATOM 1790 C C . LEU A 1 231 ? 5.047 10.046 21.961 1.00 96.69 231 LEU A C 1
ATOM 1792 O O . LEU A 1 231 ? 3.961 9.806 22.498 1.00 96.69 231 LEU A O 1
ATOM 1796 N N . ALA A 1 232 ? 6.202 9.876 22.611 1.00 97.25 232 ALA A N 1
ATOM 1797 C CA . ALA A 1 232 ? 6.277 9.471 24.015 1.00 97.25 232 ALA A CA 1
ATOM 1798 C C . ALA A 1 232 ? 5.654 10.522 24.948 1.00 97.25 232 ALA A C 1
ATOM 1800 O O . ALA A 1 232 ? 4.870 10.169 25.833 1.00 97.25 232 ALA A O 1
ATOM 1801 N N . LYS A 1 233 ? 5.926 11.811 24.705 1.00 98.00 233 LYS A N 1
ATOM 1802 C CA . LYS A 1 233 ? 5.334 12.921 25.463 1.00 98.00 233 LYS A CA 1
ATOM 1803 C C . LYS A 1 233 ? 3.807 12.942 25.337 1.00 98.00 233 LYS A C 1
ATOM 1805 O O . LYS A 1 233 ? 3.112 12.975 26.350 1.00 98.00 233 LYS A O 1
ATOM 1810 N N . HIS A 1 234 ? 3.278 12.826 24.117 1.00 96.00 234 HIS A N 1
ATOM 1811 C CA . HIS A 1 234 ? 1.830 12.827 23.887 1.00 96.00 234 HIS A CA 1
ATOM 1812 C C . HIS A 1 234 ? 1.136 11.603 24.519 1.00 96.00 234 HIS A C 1
ATOM 1814 O O . HIS A 1 234 ? -0.005 11.691 24.983 1.00 96.00 234 HIS A O 1
ATOM 1820 N N . LYS A 1 235 ? 1.800 10.439 24.565 1.00 97.25 235 LYS A N 1
ATOM 1821 C CA . LYS A 1 235 ? 1.267 9.249 25.252 1.00 97.25 235 LYS A CA 1
ATOM 1822 C C . LYS A 1 235 ? 1.147 9.460 26.762 1.00 97.25 235 LYS A C 1
ATOM 1824 O O . LYS A 1 235 ? 0.128 9.069 27.334 1.00 97.25 235 LYS A O 1
ATOM 1829 N N . GLU A 1 236 ? 2.138 10.088 27.390 1.00 98.31 236 GLU A N 1
ATOM 1830 C CA . GLU A 1 236 ? 2.101 10.371 28.829 1.00 98.31 236 GLU A CA 1
ATOM 1831 C C . GLU A 1 236 ? 1.049 11.439 29.170 1.00 98.31 236 GLU A C 1
ATOM 1833 O O . GLU A 1 236 ? 0.274 11.264 30.109 1.00 98.31 236 GLU A O 1
ATOM 1838 N N . GLU A 1 237 ? 0.917 12.487 28.350 1.00 98.00 237 GLU A N 1
ATOM 1839 C CA . GLU A 1 237 ? -0.153 13.487 28.494 1.00 98.00 237 GLU A CA 1
ATOM 1840 C C . GLU A 1 237 ? -1.552 12.853 28.392 1.00 98.00 237 GLU A C 1
ATOM 1842 O O . GLU A 1 237 ? -2.430 13.130 29.215 1.00 98.00 237 GLU A O 1
ATOM 1847 N N . LEU A 1 238 ? -1.762 11.941 27.434 1.00 97.31 238 LEU A N 1
ATOM 1848 C CA . LEU A 1 238 ? -3.031 11.223 27.280 1.00 97.31 238 LEU A CA 1
ATOM 1849 C C . LEU A 1 238 ? -3.338 10.334 28.495 1.00 97.31 238 LEU A C 1
ATOM 1851 O O . LEU A 1 238 ? -4.491 10.233 28.921 1.00 97.31 238 LEU A O 1
ATOM 1855 N N . LYS A 1 239 ? -2.317 9.675 29.050 1.00 97.88 239 LYS A N 1
ATOM 1856 C CA . LYS A 1 239 ? -2.444 8.829 30.240 1.00 97.88 239 LYS A CA 1
ATOM 1857 C C . LYS A 1 239 ? -2.835 9.657 31.465 1.00 97.88 239 LYS A C 1
ATOM 1859 O O . LYS A 1 239 ? -3.785 9.283 32.150 1.00 97.88 239 LYS A O 1
ATOM 1864 N N . ASN A 1 240 ? -2.186 10.802 31.676 1.00 97.56 240 ASN A N 1
ATOM 1865 C CA . ASN A 1 240 ? -2.506 11.722 32.770 1.00 97.56 240 ASN A CA 1
ATOM 1866 C C . ASN A 1 240 ? -3.931 12.278 32.639 1.00 97.56 240 ASN A C 1
ATOM 1868 O O . ASN A 1 240 ? -4.686 12.267 33.608 1.00 97.56 240 ASN A O 1
ATOM 1872 N N . LYS A 1 241 ? -4.352 12.660 31.424 1.00 97.50 241 LYS A N 1
ATOM 1873 C CA . LYS A 1 241 ? -5.721 13.133 31.165 1.00 97.50 241 LYS A CA 1
ATOM 1874 C C . LYS A 1 241 ? -6.780 12.067 31.468 1.00 97.50 241 LYS A C 1
ATOM 1876 O O . LYS A 1 241 ? -7.810 12.378 32.057 1.00 97.50 241 LYS A O 1
ATOM 1881 N N . LYS A 1 242 ? -6.526 10.803 31.107 1.00 97.38 242 LYS A N 1
ATOM 1882 C CA . LYS A 1 242 ? -7.431 9.687 31.436 1.00 97.38 242 LYS A CA 1
ATOM 1883 C C . LYS A 1 242 ? -7.499 9.411 32.938 1.00 97.38 242 LYS A C 1
ATOM 1885 O O . LYS A 1 242 ? -8.572 9.102 33.439 1.00 97.38 242 LYS A O 1
ATOM 1890 N N . GLN A 1 243 ? -6.375 9.505 33.650 1.00 97.56 243 GLN A N 1
ATOM 1891 C CA . GLN A 1 243 ? -6.357 9.340 35.107 1.00 97.56 243 GLN A CA 1
ATOM 1892 C C . GLN A 1 243 ? -7.148 10.446 35.810 1.00 97.56 243 GLN A C 1
ATOM 1894 O O . GLN A 1 243 ? -7.908 10.145 36.726 1.00 97.56 243 GLN A O 1
ATOM 1899 N N . GLN A 1 244 ? -7.028 11.688 35.338 1.00 97.88 244 GLN A N 1
ATOM 1900 C CA . GLN A 1 244 ? -7.826 12.806 35.833 1.00 97.88 244 GLN A CA 1
ATOM 1901 C C . GLN A 1 244 ? -9.327 12.582 35.592 1.00 97.88 244 GLN A C 1
ATOM 1903 O O . GLN A 1 244 ? -10.102 12.653 36.536 1.00 97.88 244 GLN A O 1
ATOM 1908 N N . GLU A 1 245 ? -9.730 12.200 34.373 1.00 98.06 245 GLU A N 1
ATOM 1909 C CA . GLU A 1 245 ? -11.142 11.928 34.052 1.00 98.06 245 GLU A CA 1
ATOM 1910 C C . GLU A 1 245 ? -11.741 10.804 34.919 1.00 98.06 245 GLU A C 1
ATOM 1912 O O . GLU A 1 245 ? -12.910 10.855 35.299 1.00 98.06 245 GLU A O 1
ATOM 1917 N N . ILE A 1 246 ? -10.950 9.774 35.243 1.00 97.50 246 ILE A N 1
ATOM 1918 C CA . ILE A 1 246 ? -11.372 8.706 36.161 1.00 97.50 246 ILE A CA 1
ATOM 1919 C C . ILE A 1 246 ? -11.535 9.245 37.588 1.00 97.50 246 ILE A C 1
ATOM 1921 O O . ILE A 1 246 ? -12.499 8.877 38.256 1.00 97.50 246 ILE A O 1
ATOM 1925 N N . GLY A 1 247 ? -10.618 10.104 38.045 1.00 97.25 247 GLY A N 1
ATOM 1926 C CA . GLY A 1 247 ? -10.699 10.760 39.352 1.00 97.25 247 GLY A CA 1
ATOM 1927 C C . GLY A 1 247 ? -11.966 11.601 39.500 1.00 97.25 247 GLY A C 1
ATOM 1928 O O . GLY A 1 247 ? -12.718 11.390 40.449 1.00 97.25 247 GLY A O 1
ATOM 1929 N N . ASP A 1 248 ? -12.252 12.454 38.515 1.00 97.94 248 ASP A N 1
ATOM 1930 C CA . ASP A 1 248 ? -13.429 13.331 38.507 1.00 97.94 248 ASP A CA 1
ATOM 1931 C C . ASP A 1 248 ? -14.738 12.516 38.564 1.00 97.94 248 ASP A C 1
ATOM 1933 O O . ASP A 1 248 ? -15.636 12.812 39.354 1.00 97.94 248 ASP A O 1
ATOM 1937 N N . LYS A 1 249 ? -14.833 11.423 37.789 1.00 98.00 249 LYS A N 1
ATOM 1938 C CA . LYS A 1 249 ? -16.003 10.520 37.811 1.00 98.00 249 LYS A CA 1
ATOM 1939 C C . LYS A 1 249 ? -16.169 9.788 39.141 1.00 98.00 249 LYS A C 1
ATOM 1941 O O . LYS A 1 249 ? -17.294 9.510 39.553 1.00 98.00 249 LYS A O 1
ATOM 1946 N N . LEU A 1 250 ? -15.066 9.431 39.799 1.00 98.12 250 LEU A N 1
ATOM 1947 C CA . LEU A 1 250 ? -15.102 8.764 41.100 1.00 98.12 250 LEU A CA 1
ATOM 1948 C C . LEU A 1 250 ? -15.552 9.729 42.205 1.00 98.12 250 LEU A C 1
ATOM 1950 O O . LEU A 1 250 ? -16.310 9.338 43.089 1.00 98.12 250 LEU A O 1
ATOM 1954 N N . GLU A 1 251 ? -15.127 10.989 42.137 1.00 98.38 251 GLU A N 1
ATOM 1955 C CA . GLU A 1 251 ? -15.594 12.045 43.037 1.00 98.38 251 GLU A CA 1
ATOM 1956 C C . GLU A 1 251 ? -17.095 12.323 42.852 1.00 98.38 251 GLU A C 1
ATOM 1958 O O . GLU A 1 251 ? -17.835 12.360 43.837 1.00 98.38 251 GLU A O 1
ATOM 1963 N N . GLU A 1 252 ? -17.570 12.411 41.605 1.00 98.25 252 GLU A N 1
ATOM 1964 C CA . GLU A 1 252 ? -18.997 12.564 41.287 1.00 98.25 252 GLU A CA 1
ATOM 1965 C C . GLU A 1 252 ? -19.838 11.391 41.822 1.00 98.25 252 GLU A C 1
ATOM 1967 O O . GLU A 1 252 ? -20.868 11.602 42.466 1.00 98.25 252 GLU A O 1
ATOM 1972 N N . ALA A 1 253 ? -19.371 10.151 41.640 1.00 97.56 253 ALA A N 1
ATOM 1973 C CA . ALA A 1 253 ? -20.046 8.964 42.165 1.00 97.56 253 ALA A CA 1
ATOM 1974 C C . ALA A 1 253 ? -20.094 8.946 43.704 1.00 97.56 253 ALA A C 1
ATOM 1976 O O . ALA A 1 253 ? -21.121 8.602 44.289 1.00 97.56 253 ALA A O 1
ATOM 1977 N N . ASN A 1 254 ? -19.010 9.347 44.374 1.00 97.38 254 ASN A N 1
ATOM 1978 C CA . ASN A 1 254 ? -18.977 9.435 45.835 1.00 97.38 254 ASN A CA 1
ATOM 1979 C C . ASN A 1 254 ? -19.934 10.504 46.369 1.00 97.38 254 ASN A C 1
ATOM 1981 O O . ASN A 1 254 ? -20.584 10.281 47.390 1.00 97.38 254 ASN A O 1
ATOM 1985 N N . LYS A 1 255 ? -20.058 11.639 45.672 1.00 98.19 255 LYS A N 1
ATOM 1986 C CA . LYS A 1 255 ? -21.036 12.675 46.015 1.00 98.19 255 LYS A CA 1
ATOM 1987 C C . LYS A 1 255 ? -22.467 12.135 45.928 1.00 98.19 255 LYS A C 1
ATOM 1989 O O . LYS A 1 255 ? -23.235 12.312 46.868 1.00 98.19 255 LYS A O 1
ATOM 1994 N N . TYR A 1 256 ? -22.791 11.409 44.859 1.00 97.62 256 TYR A N 1
ATOM 1995 C CA . TYR A 1 256 ? -24.103 10.778 44.697 1.00 97.62 256 TYR A CA 1
ATOM 1996 C C . TYR A 1 256 ? -24.411 9.755 45.806 1.00 97.62 256 TYR A C 1
ATOM 1998 O O . TYR A 1 256 ? -25.513 9.728 46.347 1.00 97.62 256 TYR A O 1
ATOM 2006 N N . LEU A 1 257 ? -23.423 8.946 46.210 1.00 96.88 257 LEU A N 1
ATOM 2007 C CA . LEU A 1 257 ? -23.585 7.999 47.322 1.00 96.88 257 LEU A CA 1
ATOM 2008 C C . LEU A 1 257 ? -23.826 8.696 48.670 1.00 96.88 257 LEU A C 1
ATOM 2010 O O . LEU A 1 257 ? -24.589 8.189 49.490 1.00 96.88 257 LEU A O 1
ATOM 2014 N N . GLN A 1 258 ? -23.201 9.853 48.909 1.00 96.75 258 GLN A N 1
ATOM 2015 C CA . GLN A 1 258 ? -23.466 10.649 50.111 1.00 96.75 258 GLN A CA 1
ATOM 2016 C C . GLN A 1 258 ? -24.879 11.239 50.112 1.00 96.75 258 GLN A C 1
ATOM 2018 O O . GLN A 1 258 ? -25.527 11.242 51.155 1.00 96.75 258 GLN A O 1
ATOM 2023 N N . GLU A 1 259 ? -25.368 11.711 48.962 1.00 96.69 259 GLU A N 1
ATOM 2024 C CA . GLU A 1 259 ? -26.740 12.214 48.816 1.00 96.69 259 GLU A CA 1
ATOM 2025 C C . GLU A 1 259 ? -27.765 11.109 49.127 1.00 96.69 259 GLU A C 1
ATOM 2027 O O . GLU A 1 259 ? -28.626 11.311 49.983 1.00 96.69 259 GLU A O 1
ATOM 2032 N N . LEU A 1 260 ? -27.590 9.907 48.564 1.00 94.94 260 LEU A N 1
ATOM 2033 C CA . LEU A 1 260 ? -28.437 8.744 48.867 1.00 94.94 260 LEU A CA 1
ATOM 2034 C C . LEU A 1 260 ? -28.415 8.354 50.353 1.00 94.94 260 LEU A C 1
ATOM 2036 O O . LEU A 1 260 ? -29.460 8.080 50.942 1.00 94.94 260 LEU A O 1
ATOM 2040 N N . SER A 1 261 ? -27.236 8.358 50.985 1.00 94.69 261 SER A N 1
ATOM 2041 C CA . SER A 1 261 ? -27.120 8.036 52.413 1.00 94.69 261 SER A CA 1
ATOM 2042 C C . SER A 1 261 ? -27.865 9.039 53.301 1.00 94.69 261 SER A C 1
ATOM 2044 O O . SER A 1 261 ? -28.370 8.653 54.356 1.00 94.69 261 SER A O 1
ATOM 2046 N N . ASN A 1 262 ? -27.930 10.312 52.903 1.00 93.50 262 ASN A N 1
ATOM 2047 C CA . ASN A 1 262 ? -28.664 11.333 53.648 1.00 93.50 262 ASN A CA 1
ATOM 2048 C C . ASN A 1 262 ? -30.186 11.161 53.476 1.00 93.50 262 ASN A C 1
ATOM 2050 O O . ASN A 1 262 ? -30.921 11.237 54.462 1.00 93.50 262 ASN A O 1
ATOM 2054 N N . GLU A 1 263 ? -30.661 10.840 52.268 1.00 94.00 263 GLU A N 1
ATOM 2055 C CA . GLU A 1 263 ? -32.086 10.576 51.9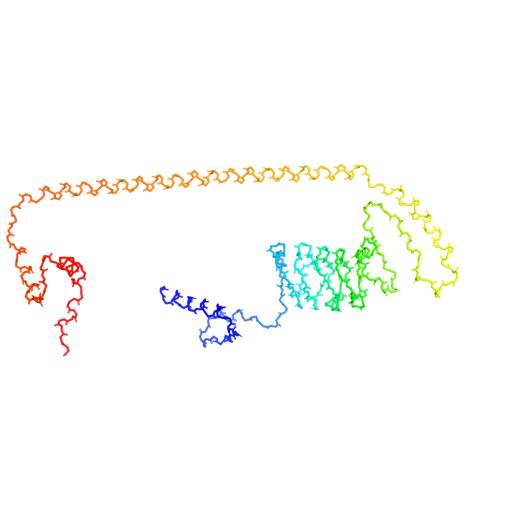94 1.00 94.00 263 GLU A CA 1
ATOM 2056 C C . GLU A 1 263 ? -32.634 9.375 52.792 1.00 94.00 263 GLU A C 1
ATOM 2058 O O . GLU A 1 263 ? -33.763 9.414 53.299 1.00 94.00 263 GLU A O 1
ATOM 2063 N N . GLU A 1 264 ? -31.827 8.324 52.979 1.00 90.62 264 GLU A N 1
ATOM 2064 C CA . GLU A 1 264 ? -32.197 7.182 53.827 1.00 90.62 264 GLU A CA 1
ATOM 2065 C C . GLU A 1 264 ? -32.397 7.595 55.295 1.00 90.62 264 GLU A C 1
ATOM 2067 O O . GLU A 1 264 ? -33.354 7.158 55.943 1.00 90.62 264 GLU A O 1
ATOM 2072 N N . THR A 1 265 ? -31.542 8.477 55.826 1.00 86.56 265 THR A N 1
ATOM 2073 C CA . THR A 1 265 ? -31.669 8.948 57.216 1.00 86.56 265 THR A CA 1
ATOM 2074 C C . THR A 1 265 ? -32.887 9.844 57.441 1.00 86.56 265 THR A C 1
ATOM 2076 O O . THR A 1 265 ? -33.510 9.768 58.504 1.00 86.56 265 THR A O 1
ATOM 2079 N N . GLU A 1 266 ? -33.281 10.647 56.449 1.00 85.62 266 GLU A N 1
ATOM 2080 C CA . GLU A 1 266 ? -34.490 11.477 56.527 1.00 85.62 266 GLU A CA 1
ATOM 2081 C C . GLU A 1 266 ? -35.769 10.629 56.452 1.00 85.62 266 GLU A C 1
ATOM 2083 O O . GLU A 1 266 ? -36.724 10.861 57.201 1.00 85.62 266 GLU A O 1
ATOM 2088 N N . SER A 1 267 ? -35.768 9.581 55.622 1.00 76.19 267 SER A N 1
ATOM 2089 C CA . SER A 1 267 ? -36.905 8.662 55.480 1.00 76.19 267 SER A CA 1
ATOM 2090 C C . SER A 1 267 ? -37.196 7.904 56.782 1.00 76.19 267 SER A C 1
ATOM 2092 O O . SER A 1 267 ? -38.350 7.847 57.219 1.00 76.19 267 SER A O 1
ATOM 2094 N N . GLN A 1 268 ? -36.156 7.427 57.476 1.00 72.19 268 GLN A N 1
ATOM 2095 C CA . GLN A 1 268 ? -36.292 6.720 58.759 1.00 72.19 268 GLN A CA 1
ATOM 2096 C C . GLN A 1 268 ? -36.796 7.612 59.907 1.00 72.19 268 GLN A C 1
ATOM 2098 O O . GLN A 1 268 ? -37.430 7.119 60.841 1.00 72.19 268 GLN A O 1
ATOM 2103 N N . GLN A 1 269 ? -36.581 8.931 59.850 1.00 67.31 269 GLN A N 1
ATOM 2104 C CA . GLN A 1 269 ? -37.148 9.853 60.843 1.00 67.31 269 GLN A CA 1
ATOM 2105 C C . GLN A 1 269 ? -38.656 10.091 60.643 1.00 67.31 269 GLN A C 1
ATOM 2107 O O . GLN A 1 269 ? -39.345 10.467 61.595 1.00 67.31 269 GLN A O 1
ATOM 2112 N N . SER A 1 270 ? -39.192 9.828 59.447 1.00 62.94 270 SER A N 1
ATOM 2113 C CA . SER A 1 270 ? -40.615 10.019 59.133 1.00 62.94 270 SER A CA 1
ATOM 2114 C C . SER A 1 270 ? -41.511 8.811 59.468 1.00 62.94 270 SER A C 1
ATOM 2116 O O . SER A 1 270 ? -42.709 8.989 59.705 1.00 62.94 270 SER A O 1
ATOM 2118 N N . GLU A 1 271 ? -40.943 7.602 59.578 1.00 53.47 271 GLU A N 1
ATOM 2119 C CA . GLU A 1 271 ? -41.683 6.349 59.825 1.00 53.47 271 GLU A CA 1
ATOM 2120 C C . GLU A 1 271 ? -42.040 6.080 61.297 1.00 53.47 271 GLU A C 1
ATOM 2122 O O . GLU A 1 271 ? -42.821 5.178 61.590 1.00 53.47 271 GLU A O 1
ATOM 2127 N N . ASN A 1 272 ? -41.604 6.915 62.245 1.00 56.72 272 ASN A N 1
ATOM 2128 C CA . ASN A 1 272 ? -42.082 6.840 63.636 1.00 56.72 272 ASN A CA 1
ATOM 2129 C C . ASN A 1 272 ? -43.502 7.419 63.842 1.00 56.72 272 ASN A C 1
ATOM 2131 O O . ASN A 1 272 ? -43.918 7.693 64.971 1.00 56.72 272 ASN A O 1
ATOM 2135 N N . LYS A 1 273 ? -44.282 7.595 62.768 1.00 58.97 273 LYS A N 1
ATOM 2136 C CA . LYS A 1 273 ? -45.725 7.860 62.840 1.00 58.97 273 LYS A CA 1
ATOM 2137 C C . LYS A 1 273 ? -46.485 6.528 62.762 1.00 58.97 273 LYS A C 1
ATOM 2139 O O . LYS A 1 273 ? -46.252 5.766 61.831 1.00 58.97 273 LYS A O 1
ATOM 2144 N N . PRO A 1 274 ? -47.416 6.241 63.693 1.00 48.81 274 PRO A N 1
ATOM 2145 C CA . PRO A 1 274 ? -48.108 4.957 63.755 1.00 48.81 274 PRO A CA 1
ATOM 2146 C C . PRO A 1 274 ? -48.860 4.686 62.447 1.00 48.81 274 PRO A C 1
ATOM 2148 O O . PRO A 1 274 ? -49.774 5.428 62.076 1.00 48.81 274 PRO A O 1
ATOM 2151 N N . ILE A 1 275 ? -48.446 3.625 61.756 1.00 50.59 275 ILE A N 1
ATOM 2152 C CA . ILE A 1 275 ? -49.037 3.142 60.509 1.00 50.59 275 ILE A CA 1
ATOM 2153 C C . ILE A 1 275 ? -50.490 2.751 60.803 1.00 50.59 275 ILE A C 1
ATOM 2155 O O . ILE A 1 275 ? -50.753 1.838 61.581 1.00 50.59 275 ILE A O 1
ATOM 2159 N N . LYS A 1 276 ? -51.444 3.476 60.207 1.00 54.97 276 LYS A N 1
ATOM 2160 C CA . LYS A 1 276 ? -52.849 3.057 60.151 1.00 54.97 276 LYS A CA 1
ATOM 2161 C C . LYS A 1 276 ? -53.004 2.017 59.038 1.00 54.97 276 LYS A C 1
ATOM 2163 O O . LYS A 1 276 ? -52.493 2.217 57.942 1.00 54.97 276 LYS A O 1
ATOM 2168 N N . ASP A 1 277 ? -53.740 0.954 59.345 1.00 53.62 277 ASP A N 1
ATOM 2169 C CA . ASP A 1 277 ? -53.944 -0.336 58.654 1.00 53.62 277 ASP A CA 1
ATOM 2170 C C . ASP A 1 277 ? -54.373 -0.355 57.159 1.00 53.62 277 ASP A C 1
ATOM 2172 O O . ASP A 1 277 ? -54.912 -1.358 56.689 1.00 53.62 277 ASP A O 1
ATOM 2176 N N . SER A 1 278 ? -54.163 0.690 56.351 1.00 54.91 278 SER A N 1
ATOM 2177 C CA . SER A 1 278 ? -54.713 0.739 54.981 1.00 54.91 278 SER A CA 1
ATOM 2178 C C . SER A 1 278 ? -54.040 -0.212 53.978 1.00 54.91 278 SER A C 1
ATOM 2180 O O . SER A 1 278 ? -54.653 -0.573 52.980 1.00 54.91 278 SER A O 1
ATOM 2182 N N . ASN A 1 279 ? -52.808 -0.664 54.235 1.00 55.22 279 ASN A N 1
ATOM 2183 C CA . ASN A 1 279 ? -52.030 -1.474 53.282 1.00 55.22 279 ASN A CA 1
ATOM 2184 C C . ASN A 1 279 ? -52.375 -2.979 53.295 1.00 55.22 279 ASN A C 1
ATOM 2186 O O . ASN A 1 279 ? -51.883 -3.749 52.467 1.00 55.22 279 ASN A O 1
ATOM 2190 N N . TYR A 1 280 ? -53.215 -3.425 54.234 1.00 56.44 280 TYR A N 1
ATOM 2191 C CA . TYR A 1 280 ? -53.617 -4.831 54.314 1.00 56.44 280 TYR A CA 1
ATOM 2192 C C . TYR A 1 280 ? -54.743 -5.180 53.328 1.00 56.44 280 TYR A C 1
ATOM 2194 O O . TYR A 1 280 ? -54.827 -6.324 52.887 1.00 56.44 280 TYR A O 1
ATOM 2202 N N . GLN A 1 281 ? -55.582 -4.210 52.940 1.00 58.38 281 GLN A N 1
ATOM 2203 C CA . GLN A 1 281 ? -56.713 -4.451 52.033 1.00 58.38 281 GLN A CA 1
ATOM 2204 C C . GLN A 1 281 ? -56.282 -4.637 50.571 1.00 58.38 281 GLN A C 1
ATOM 2206 O O . GLN A 1 281 ? -56.785 -5.536 49.904 1.00 58.38 281 GLN A O 1
ATOM 2211 N N . GLU A 1 282 ? -55.301 -3.873 50.090 1.00 59.72 282 GLU A N 1
ATOM 2212 C CA . GLU A 1 282 ? -54.882 -3.899 48.677 1.00 59.72 282 GLU A CA 1
ATOM 2213 C C . GLU A 1 282 ? -54.176 -5.216 48.289 1.00 59.72 282 GLU A C 1
ATOM 2215 O O . GLU A 1 282 ? -54.280 -5.705 47.165 1.00 59.72 282 GLU A O 1
ATOM 2220 N N . ASN A 1 283 ? -53.518 -5.871 49.252 1.00 62.25 283 ASN A N 1
ATOM 2221 C CA . ASN A 1 283 ? -52.920 -7.191 49.037 1.00 62.25 283 ASN A CA 1
ATOM 2222 C C . ASN A 1 283 ? -53.957 -8.324 48.986 1.00 62.25 283 ASN A C 1
ATOM 2224 O O . ASN A 1 283 ? -53.672 -9.375 48.409 1.00 62.25 283 ASN A O 1
ATOM 2228 N N . GLN A 1 284 ? -55.152 -8.137 49.559 1.00 64.00 284 GLN A N 1
ATOM 2229 C CA . GLN A 1 284 ? -56.199 -9.158 49.491 1.00 64.00 284 GLN A CA 1
ATOM 2230 C C . GLN A 1 284 ? -56.867 -9.216 48.112 1.00 64.00 284 GLN A C 1
ATOM 2232 O O . GLN A 1 284 ? -57.183 -10.312 47.654 1.00 64.00 284 GLN A O 1
ATOM 2237 N N . GLU A 1 285 ? -56.999 -8.095 47.395 1.00 65.44 285 GLU A N 1
ATOM 2238 C CA . GLU A 1 285 ? -57.586 -8.089 46.043 1.00 65.44 285 GLU A CA 1
ATOM 2239 C C . GLU A 1 285 ? -56.717 -8.837 45.012 1.00 65.44 285 GLU A C 1
ATOM 2241 O O . GLU A 1 285 ? -57.228 -9.622 44.203 1.00 65.44 285 GLU A O 1
ATOM 2246 N N . LEU A 1 286 ? -55.389 -8.697 45.079 1.00 64.81 286 LEU A N 1
ATOM 2247 C CA . LEU A 1 286 ? -54.469 -9.432 44.198 1.00 64.81 286 LEU A CA 1
ATOM 2248 C C . LEU A 1 286 ? -54.531 -10.950 44.424 1.00 64.81 286 LEU A C 1
ATOM 2250 O O . LEU A 1 286 ? -54.537 -11.714 43.457 1.00 64.81 286 LEU A O 1
ATOM 2254 N N . LEU A 1 287 ? -54.657 -11.383 45.682 1.00 61.16 287 LEU A N 1
ATOM 2255 C CA . LEU A 1 287 ? -54.799 -12.799 46.037 1.00 61.16 287 LEU A CA 1
ATOM 2256 C C . LEU A 1 287 ? -56.148 -13.381 45.593 1.00 61.16 287 LEU A C 1
ATOM 2258 O O . LEU A 1 287 ? -56.217 -14.558 45.252 1.00 61.16 287 LEU A O 1
ATOM 2262 N N . THR A 1 288 ? -57.209 -12.568 45.526 1.00 72.12 288 THR A N 1
ATOM 2263 C CA . THR A 1 288 ? -58.486 -13.024 44.945 1.00 72.12 288 THR A CA 1
ATOM 2264 C C . THR A 1 288 ? -58.440 -13.168 43.424 1.00 72.12 288 THR A C 1
ATOM 2266 O O . THR A 1 288 ? -59.133 -14.020 42.874 1.00 72.12 288 THR A O 1
ATOM 2269 N N . THR A 1 289 ? -57.608 -12.377 42.742 1.00 75.75 289 THR A N 1
ATOM 2270 C CA . THR A 1 289 ? -57.494 -12.399 41.273 1.00 75.75 289 THR A CA 1
ATOM 2271 C C . THR A 1 289 ? -56.611 -13.553 40.782 1.00 75.75 289 THR A C 1
ATOM 2273 O O . THR A 1 289 ? -56.826 -14.081 39.692 1.00 75.75 289 THR A O 1
ATOM 2276 N N . PHE A 1 290 ? -55.643 -13.983 41.599 1.00 76.19 290 PHE A N 1
ATOM 2277 C CA . PHE A 1 290 ? -54.707 -15.063 41.283 1.00 76.19 290 PHE A CA 1
ATOM 2278 C C . PHE A 1 290 ? -54.580 -16.040 42.465 1.00 76.19 290 PHE A C 1
ATOM 2280 O O . PHE A 1 290 ? -53.561 -16.040 43.157 1.00 76.19 290 PHE A O 1
ATOM 2287 N N . PRO A 1 291 ? -55.596 -16.889 42.707 1.00 79.81 291 PRO A N 1
ATOM 2288 C CA . PRO A 1 291 ? -55.649 -17.759 43.886 1.00 79.81 291 PRO A CA 1
ATOM 2289 C C . PRO A 1 291 ? -54.571 -18.853 43.911 1.00 79.81 291 PRO A C 1
ATOM 2291 O O . PRO A 1 291 ? -54.388 -19.503 44.937 1.00 79.81 291 PRO A O 1
ATOM 2294 N N . GLU A 1 292 ? -53.866 -19.072 42.799 1.00 82.62 292 GLU A N 1
ATOM 2295 C CA . GLU A 1 292 ? -52.791 -20.066 42.699 1.00 82.62 292 GLU A CA 1
ATOM 2296 C C . GLU A 1 292 ? -51.416 -19.539 43.134 1.00 82.62 292 GLU A C 1
ATOM 2298 O O . GLU A 1 292 ? -50.492 -20.335 43.284 1.00 82.62 292 GLU A O 1
ATOM 2303 N N . LEU A 1 293 ? -51.263 -18.227 43.352 1.00 79.25 293 LEU A N 1
ATOM 2304 C CA . LEU A 1 293 ? -49.992 -17.656 43.802 1.00 79.25 293 LEU A CA 1
ATOM 2305 C C . LEU A 1 293 ? -49.779 -17.919 45.297 1.00 79.25 293 LEU A C 1
ATOM 2307 O O . LEU A 1 293 ? -50.625 -17.580 46.127 1.00 79.25 293 LEU A O 1
ATOM 2311 N N . ASP A 1 294 ? -48.618 -18.473 45.649 1.00 83.50 294 ASP A N 1
ATOM 2312 C CA . ASP A 1 294 ? -48.167 -18.599 47.032 1.00 83.50 294 ASP A CA 1
ATOM 2313 C C . ASP A 1 294 ? -47.370 -17.334 47.391 1.00 83.50 294 ASP A C 1
ATOM 2315 O O . ASP A 1 294 ? -46.235 -17.166 46.932 1.00 83.50 294 ASP A O 1
ATOM 2319 N N . PRO A 1 295 ? -47.901 -16.441 48.248 1.00 75.69 295 PRO A N 1
ATOM 2320 C CA . PRO A 1 295 ? -47.262 -15.161 48.539 1.00 75.69 295 PRO A CA 1
ATOM 2321 C C . PRO A 1 295 ? -45.868 -15.279 49.168 1.00 75.69 295 PRO A C 1
ATOM 2323 O O . PRO A 1 295 ? -45.137 -14.291 49.206 1.00 75.69 295 PRO A O 1
ATOM 2326 N N . LYS A 1 296 ? -45.474 -16.462 49.659 1.00 76.00 296 LYS A N 1
ATOM 2327 C CA . LYS A 1 296 ? -44.122 -16.698 50.182 1.00 76.00 296 LYS A CA 1
ATOM 2328 C C . LYS A 1 296 ? -43.137 -17.186 49.128 1.00 76.00 296 LYS A C 1
ATOM 2330 O O . LYS A 1 296 ? -41.939 -16.991 49.310 1.00 76.00 296 LYS A O 1
ATOM 2335 N N . LYS A 1 297 ? -43.610 -17.852 48.074 1.00 79.56 297 LYS A N 1
ATOM 2336 C CA . LYS A 1 297 ? -42.748 -18.428 47.029 1.00 79.56 297 LYS A CA 1
ATOM 2337 C C . LYS A 1 297 ? -42.676 -17.554 45.787 1.00 79.56 297 LYS A C 1
ATOM 2339 O O . LYS A 1 297 ? -41.643 -17.537 45.132 1.00 79.56 297 LYS A O 1
ATOM 2344 N N . ASP A 1 298 ? -43.727 -16.784 45.535 1.00 82.62 298 ASP A N 1
ATOM 2345 C CA . ASP A 1 298 ? -43.880 -15.979 44.326 1.00 82.62 298 ASP A CA 1
ATOM 2346 C C . ASP A 1 298 ? -43.665 -14.479 44.596 1.00 82.62 298 ASP A C 1
ATOM 2348 O O . ASP A 1 298 ? -44.172 -13.627 43.867 1.00 82.62 298 ASP A O 1
ATOM 2352 N N . LEU A 1 299 ? -42.917 -14.134 45.654 1.00 78.69 299 LEU A N 1
ATOM 2353 C CA . LEU A 1 299 ? -42.732 -12.752 46.112 1.00 78.69 299 LEU A CA 1
ATOM 2354 C C . LEU A 1 299 ? -42.130 -11.850 45.023 1.00 78.69 299 LEU A C 1
ATOM 2356 O O . LEU A 1 299 ? -42.612 -10.737 44.828 1.00 78.69 299 LEU A O 1
ATOM 2360 N N . ASP A 1 300 ? -41.146 -12.350 44.271 1.00 76.12 300 ASP A N 1
ATOM 2361 C CA . ASP A 1 300 ? -40.514 -11.609 43.171 1.00 76.12 300 ASP A CA 1
ATOM 2362 C C . ASP A 1 300 ? -41.497 -11.343 42.025 1.00 76.12 300 ASP A C 1
ATOM 2364 O O . ASP A 1 300 ? -41.499 -10.264 41.435 1.00 76.12 300 ASP A O 1
ATOM 2368 N N . PHE A 1 301 ? -42.389 -12.295 41.739 1.00 75.12 301 PHE A N 1
ATOM 2369 C CA . PHE A 1 301 ? -43.426 -12.138 40.720 1.00 75.12 301 PHE A CA 1
ATOM 2370 C C . PHE A 1 301 ? -44.523 -11.168 41.176 1.00 75.12 301 PHE A C 1
ATOM 2372 O O . PHE A 1 301 ? -44.999 -10.355 40.385 1.00 75.12 301 PHE A O 1
ATOM 2379 N N . ILE A 1 302 ? -44.890 -11.196 42.459 1.00 75.62 302 ILE A N 1
ATOM 2380 C CA . ILE A 1 302 ? -45.833 -10.242 43.057 1.00 75.62 302 ILE A CA 1
ATOM 2381 C C . ILE A 1 302 ? -45.234 -8.829 43.072 1.00 75.62 302 ILE A C 1
ATOM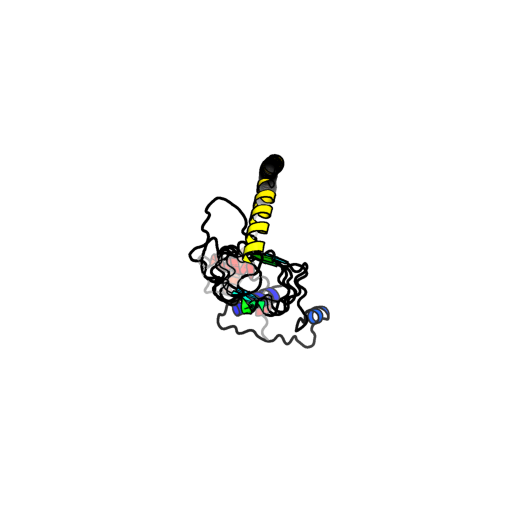 2383 O O . ILE A 1 302 ? -45.941 -7.874 42.747 1.00 75.62 302 ILE A O 1
ATOM 2387 N N . LEU A 1 303 ? -43.943 -8.679 43.396 1.00 75.69 303 LEU A N 1
ATOM 2388 C CA . LEU A 1 303 ? -43.246 -7.394 43.300 1.00 75.69 303 LEU A CA 1
ATOM 2389 C C . LEU A 1 303 ? -43.203 -6.899 41.853 1.00 75.69 303 LEU A C 1
ATOM 2391 O O . LEU A 1 303 ? -43.560 -5.751 41.610 1.00 75.69 303 LEU A O 1
ATOM 2395 N N . TRP A 1 304 ? -42.861 -7.773 40.904 1.00 80.50 304 TRP A N 1
ATOM 2396 C CA . TRP A 1 304 ? -42.851 -7.450 39.477 1.00 80.50 304 TRP A CA 1
ATOM 2397 C C . TRP A 1 304 ? -44.234 -7.017 38.964 1.00 80.50 304 TRP A C 1
ATOM 2399 O O . TRP A 1 304 ? -44.359 -6.036 38.235 1.00 80.50 304 TRP A O 1
ATOM 2409 N N . LEU A 1 305 ? -45.314 -7.682 39.390 1.00 72.44 305 LEU A N 1
ATOM 2410 C CA . LEU A 1 305 ? -46.679 -7.252 39.067 1.00 72.44 305 LEU A CA 1
ATOM 2411 C C . LEU A 1 305 ? -46.986 -5.854 39.623 1.00 72.44 305 LEU A C 1
ATOM 2413 O O . LEU A 1 305 ? -47.683 -5.082 38.967 1.00 72.44 305 LEU A O 1
ATOM 2417 N N . LYS A 1 306 ? -46.461 -5.500 40.798 1.00 70.75 306 LYS A N 1
ATOM 2418 C CA . LYS A 1 306 ? -46.648 -4.164 41.379 1.00 70.75 306 LYS A CA 1
ATOM 2419 C C . LYS A 1 306 ? -45.821 -3.087 40.675 1.00 70.75 306 LYS A C 1
ATOM 2421 O O . LYS A 1 306 ? -46.308 -1.969 40.533 1.00 70.75 306 LYS A O 1
ATOM 2426 N N . THR A 1 307 ? -44.606 -3.403 40.228 1.00 73.81 307 THR A N 1
ATOM 2427 C CA . THR A 1 307 ? -43.696 -2.434 39.596 1.00 73.81 307 THR A CA 1
ATOM 2428 C C . THR A 1 307 ? -43.980 -2.227 38.111 1.00 73.81 307 THR A C 1
ATOM 2430 O O . THR A 1 307 ? -43.980 -1.087 37.647 1.00 73.81 307 THR A O 1
ATOM 2433 N N . GLU A 1 308 ? -44.272 -3.294 37.363 1.00 60.12 308 GLU A N 1
ATOM 2434 C CA . GLU A 1 308 ? -44.415 -3.227 35.905 1.00 60.12 308 GLU A CA 1
ATOM 2435 C C . GLU A 1 308 ? -45.864 -3.033 35.428 1.00 60.12 308 GLU A C 1
ATOM 2437 O O . GLU A 1 308 ? -46.083 -2.390 34.400 1.00 60.12 308 GLU A O 1
ATOM 2442 N N . LYS A 1 309 ? -46.881 -3.552 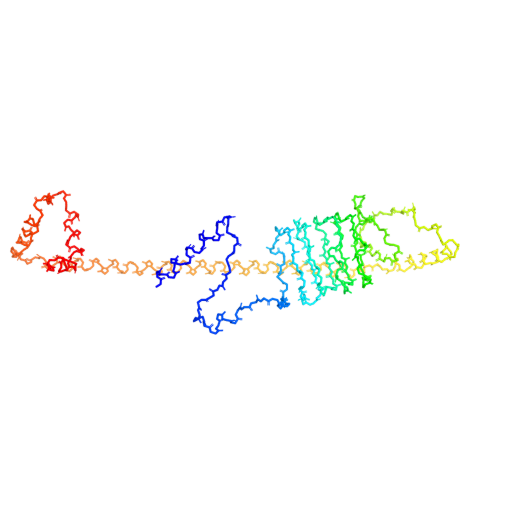36.137 1.00 57.44 309 LYS A N 1
ATOM 2443 C CA . LYS A 1 309 ? -48.261 -3.619 35.605 1.00 57.44 309 LYS A CA 1
ATOM 2444 C C . LYS A 1 309 ? -49.209 -2.475 35.980 1.00 57.44 309 LYS A C 1
ATOM 2446 O O . LYS A 1 309 ? -50.368 -2.509 35.565 1.00 57.44 309 LYS A O 1
ATOM 2451 N N . SER A 1 310 ? -48.748 -1.414 36.642 1.00 53.50 310 SER A N 1
ATOM 2452 C CA . SER A 1 310 ? -49.607 -0.242 36.906 1.00 53.50 310 SER A CA 1
ATOM 2453 C C . SER A 1 310 ? -50.091 0.475 35.628 1.00 53.50 310 SER A C 1
ATOM 2455 O O . SER A 1 310 ? -51.018 1.275 35.712 1.00 53.50 310 SER A O 1
ATOM 2457 N N . LYS A 1 311 ? -49.487 0.223 34.454 1.00 53.28 311 LYS A N 1
ATOM 2458 C CA . LYS A 1 311 ? -49.799 0.957 33.211 1.00 53.28 311 LYS A CA 1
ATOM 2459 C C . LYS A 1 311 ? -50.582 0.164 32.161 1.00 53.28 311 LYS A C 1
ATOM 2461 O O . LYS A 1 311 ? -51.308 0.772 31.384 1.00 53.28 311 LYS A O 1
ATOM 2466 N N . ASP A 1 312 ? -50.488 -1.167 32.153 1.00 53.25 312 ASP A N 1
ATOM 2467 C CA . ASP A 1 312 ? -51.025 -1.987 31.051 1.00 53.25 312 ASP A CA 1
ATOM 2468 C C . ASP A 1 312 ? -52.316 -2.755 31.395 1.00 53.25 312 ASP A C 1
ATOM 2470 O O . ASP A 1 312 ? -53.022 -3.210 30.492 1.00 53.25 312 ASP A O 1
ATOM 2474 N N . ILE A 1 313 ? -52.679 -2.875 32.679 1.00 53.34 313 ILE A N 1
ATOM 2475 C CA . ILE A 1 313 ? -53.889 -3.606 33.106 1.00 53.34 313 ILE A CA 1
ATOM 2476 C C . ILE A 1 313 ? -55.186 -2.876 32.710 1.00 53.34 313 ILE A C 1
ATOM 2478 O O . ILE A 1 313 ? -56.170 -3.541 32.378 1.00 53.34 313 ILE A O 1
ATOM 2482 N N . GLU A 1 314 ? -55.199 -1.539 32.634 1.00 53.59 314 GLU A N 1
ATOM 2483 C CA . GLU A 1 314 ? -56.394 -0.783 32.206 1.00 53.59 314 GLU A CA 1
ATOM 2484 C C . GLU A 1 314 ? -56.849 -1.129 30.776 1.00 53.59 314 GLU A C 1
ATOM 2486 O O . GLU A 1 314 ? -58.035 -1.020 30.458 1.00 53.59 314 GLU A O 1
ATOM 2491 N N . ASN A 1 315 ? -55.935 -1.608 29.925 1.00 51.88 315 ASN A N 1
ATOM 2492 C CA . ASN A 1 315 ? -56.234 -1.951 28.534 1.00 51.88 315 ASN A CA 1
ATOM 2493 C C . ASN A 1 315 ? -56.716 -3.396 28.341 1.00 51.88 315 ASN A C 1
ATOM 2495 O O . ASN A 1 315 ? -57.308 -3.697 27.308 1.00 51.88 315 ASN A O 1
ATOM 2499 N N . PHE A 1 316 ? -56.500 -4.286 29.315 1.00 46.41 316 PHE A N 1
ATOM 2500 C CA . PHE A 1 316 ? -56.904 -5.696 29.215 1.00 46.41 316 PHE A CA 1
ATOM 2501 C C . PHE A 1 316 ? -58.292 -5.977 29.815 1.00 46.41 316 PHE A C 1
ATOM 2503 O O . PHE A 1 316 ? -58.915 -6.977 29.471 1.00 46.41 316 PHE A O 1
ATOM 2510 N N . ALA A 1 317 ? -58.797 -5.097 30.688 1.00 44.50 317 ALA A N 1
ATOM 2511 C CA . ALA A 1 317 ? -60.057 -5.295 31.412 1.00 44.50 317 ALA A CA 1
ATOM 2512 C C . ALA A 1 317 ? -61.313 -4.739 30.705 1.00 44.50 317 ALA A C 1
ATOM 2514 O O . ALA A 1 317 ? -62.407 -4.810 31.264 1.00 44.50 317 ALA A O 1
ATOM 2515 N N . LYS A 1 318 ? -61.196 -4.196 29.485 1.00 43.22 318 LYS A N 1
ATOM 2516 C CA . LYS A 1 318 ? -62.361 -3.802 28.675 1.00 43.22 318 LYS A CA 1
ATOM 2517 C C . LYS A 1 318 ? -62.601 -4.831 27.565 1.00 43.22 318 LYS A C 1
ATOM 2519 O O . LYS A 1 318 ? -61.822 -4.859 26.612 1.00 43.22 318 LYS A O 1
ATOM 2524 N N . PRO A 1 319 ? -63.649 -5.667 27.660 1.00 45.75 319 PRO A N 1
ATOM 2525 C CA . PRO A 1 319 ? -64.021 -6.550 26.566 1.00 45.75 319 PRO A CA 1
ATOM 2526 C C . PRO A 1 319 ? -64.636 -5.729 25.422 1.00 45.75 319 PRO A C 1
ATOM 2528 O O . PRO A 1 319 ? -65.362 -4.764 25.676 1.00 45.75 319 PRO A O 1
ATOM 2531 N N . GLN A 1 320 ? -64.307 -6.099 24.179 1.00 47.00 320 GLN A N 1
ATOM 2532 C CA . GLN A 1 320 ? -65.042 -5.671 22.980 1.00 47.00 320 GLN A CA 1
ATOM 2533 C C . GLN A 1 320 ? -66.431 -6.308 22.942 1.00 47.00 320 GLN A C 1
ATOM 2535 O O . GLN A 1 320 ? -66.543 -7.482 23.364 1.00 47.00 320 GLN A O 1
#

Radius of gyration: 40.15 Å; chains: 1; bounding box: 105×35×104 Å

Sequence (320 aa):
MAKKAKSFKDYLAKIEDPKYQGGSWDLPENASPLEKKNRFSQEPTFLTRMPNLEYCPKLKKLDARNSNLPGGSLTIQDLPDLVEIDLSNVNLEELDIGRTKFHGSLAPLAGCSKLKELDIRNTDIDGGLEYLPDSLQEFNCSANQRKDAKCTSAAGGVLVIKGAGDYGNNNTINGGILAVIGPFVEAGASYYEKKFYEANETFCISSAEKELFGETRELENKIKELEEKELAKHKEELKNKKQQEIGDKLEEANKYLQELSNEETESQQSENKPIKDSNYQENQELLTTFPELDPKKDLDFILWLKTEKSKDIENFAKPQ

Secondary structure (DSSP, 8-state):
-HHHHHHHHHHHHHHT-TT---------TT--HHHHTT---SS----SS---GGG-TT--EEE-TT---TTSEEE-TT-TT--EEE-TT---SEEE-TTS--EEE-GGGTT-TT--EEE-TT-EEEE-GGGS-TT--EEE--TTT-TT--------S---------S--------SS-SSS-SSSHHHHHHHHHHHHHHHTT----HHHHHHHHHHHHHHHHHHHHHHHHHHHHHHHHHHHHHHHHHHHHHHHHHHHHHHHHHHHHHHHHTTS---STHHHHHHHHHHH-TT--TTTSHHHHHHHHHHTTTTHHHHS---

pLDDT: mean 71.45, std 19.93, range [32.28, 98.38]